Protein AF-A0A1G3AIZ9-F1 (afdb_monomer)

Nearest PDB structures (foldseek):
  8qbw-assembly1_A  TM=5.705E-01  e=1.527E+00  Nostoc punctiforme
  8qbr-assembly1_A  TM=5.050E-01  e=1.301E+00  Nostoc punctiforme
  7o3x-assembly1_E  TM=2.749E-01  e=1.891E+00  Synechocystis sp. PCC 6803 substr. Kazusa
  7o40-assembly1_F  TM=2.777E-01  e=4.445E+00  Synechocystis sp. PCC 6803 substr. Kazusa

Secondary structure (DSSP, 8-state):
--TTSS--SS-HHHHHHHHHHHHH---PPPTT-SSTTTTTEEETTT-PBPEEEEEE-SSS---EEEEEE--GGGGGGS-S-TT----EEEHHHHHHHHHHHHIIIIISHHHHHHHHHHHHHHHHHHHHHHHHHHHHHHHHHHHHHHHHHHHHH--TTTHHHHHHHHHHHHHHHHHHHHHHHHHHHTTSSHHHHHHHHHHHHTTTTS--HHHHHHHHHHHHHHEEEEEEEEEEEEETTEEEEEEEEEEEE-TTTSTTPEEEE-HHHHS---HHHHHHHHHTT-SSPBPHHHHHHHHT---HHHHHHHHHHHHHTTSEEE-TTT--EEE--

Mean predicted aligned error: 13.97 Å

Structure (mmCIF, N/CA/C/O backbone):
data_AF-A0A1G3AIZ9-F1
#
_entry.id   AF-A0A1G3AIZ9-F1
#
loop_
_atom_site.group_PDB
_atom_site.id
_atom_site.type_symbol
_atom_site.label_atom_id
_atom_site.label_alt_id
_atom_site.label_comp_id
_atom_site.label_asym_id
_atom_site.label_entity_id
_atom_site.label_seq_id
_atom_site.pdbx_PDB_ins_code
_atom_site.Cartn_x
_atom_site.Cartn_y
_atom_site.Cartn_z
_atom_site.occupancy
_atom_site.B_iso_or_equiv
_atom_site.auth_seq_id
_atom_site.auth_comp_id
_atom_site.auth_asym_id
_atom_site.auth_atom_id
_atom_site.pdbx_PDB_model_num
ATOM 1 N N . MET A 1 1 ? 2.315 -15.449 39.098 1.00 40.12 1 MET A N 1
ATOM 2 C CA . MET A 1 1 ? 2.826 -14.326 39.911 1.00 40.12 1 MET A CA 1
ATOM 3 C C . MET A 1 1 ? 1.711 -13.961 40.862 1.00 40.12 1 MET A C 1
ATOM 5 O O . MET A 1 1 ? 0.585 -13.860 40.399 1.00 40.12 1 MET A O 1
ATOM 9 N N . VAL A 1 2 ? 1.990 -13.910 42.161 1.00 41.88 2 VAL A N 1
ATOM 10 C CA . VAL A 1 2 ? 0.983 -13.568 43.174 1.00 41.88 2 VAL A CA 1
ATOM 11 C C . VAL A 1 2 ? 0.898 -12.045 43.227 1.00 41.88 2 VAL A C 1
ATOM 13 O O . VAL A 1 2 ? 1.925 -11.389 43.400 1.00 41.88 2 VAL A O 1
ATOM 16 N N . GLU A 1 3 ? -0.289 -11.489 43.002 1.00 48.75 3 GLU A N 1
ATOM 17 C CA . GLU A 1 3 ? -0.546 -10.055 43.175 1.00 48.75 3 GLU A CA 1
ATOM 18 C C . GLU A 1 3 ? -0.426 -9.684 44.666 1.00 48.75 3 GLU A C 1
ATOM 20 O O . GLU A 1 3 ? -0.770 -10.486 45.532 1.00 48.75 3 GLU A O 1
ATOM 25 N N . SER A 1 4 ? 0.097 -8.487 44.962 1.00 60.69 4 SER A N 1
ATOM 26 C CA . SER A 1 4 ? 0.304 -7.944 46.325 1.00 60.69 4 SER A CA 1
ATOM 27 C C . SER A 1 4 ? 1.493 -8.488 47.137 1.00 60.69 4 SER A C 1
ATOM 29 O O . SER A 1 4 ? 1.466 -8.478 48.364 1.00 60.69 4 SER A O 1
ATOM 31 N N . ALA A 1 5 ? 2.583 -8.905 46.484 1.00 67.12 5 ALA A N 1
ATOM 32 C CA . ALA A 1 5 ? 3.827 -9.277 47.179 1.00 67.12 5 ALA A CA 1
ATOM 33 C C . ALA A 1 5 ? 4.600 -8.081 47.787 1.00 67.12 5 ALA A C 1
ATOM 35 O O . ALA A 1 5 ? 5.544 -8.282 48.550 1.00 67.12 5 ALA A O 1
ATOM 36 N N . HIS A 1 6 ? 4.227 -6.847 47.446 1.00 69.06 6 HIS A N 1
ATOM 37 C CA . HIS A 1 6 ? 4.792 -5.620 48.000 1.00 69.06 6 HIS A CA 1
ATOM 38 C C . HIS A 1 6 ? 3.715 -4.537 48.102 1.00 69.06 6 HIS A C 1
ATOM 40 O O . HIS A 1 6 ? 2.720 -4.564 47.374 1.00 69.06 6 HIS A O 1
ATOM 46 N N . GLU A 1 7 ? 3.946 -3.561 48.977 1.00 70.38 7 GLU A N 1
ATOM 47 C CA . GLU A 1 7 ? 3.099 -2.378 49.091 1.00 70.38 7 GLU A CA 1
ATOM 48 C C . GLU A 1 7 ? 3.062 -1.615 47.757 1.00 70.38 7 GLU A C 1
ATOM 50 O O . GLU A 1 7 ? 4.065 -1.512 47.038 1.00 70.38 7 GLU A O 1
ATOM 55 N N . ALA A 1 8 ? 1.875 -1.148 47.374 1.00 72.75 8 ALA A N 1
ATOM 56 C CA . ALA A 1 8 ? 1.682 -0.440 46.121 1.00 72.75 8 ALA A CA 1
ATOM 57 C C . ALA A 1 8 ? 2.258 0.979 46.232 1.00 72.75 8 ALA A C 1
ATOM 59 O O . ALA A 1 8 ? 1.864 1.757 47.093 1.00 72.75 8 ALA A O 1
ATOM 60 N N . ILE A 1 9 ? 3.176 1.326 45.325 1.00 79.06 9 ILE A N 1
ATOM 61 C CA . ILE A 1 9 ? 3.826 2.651 45.281 1.00 79.06 9 ILE A CA 1
ATOM 62 C C . ILE A 1 9 ? 2.827 3.750 44.880 1.00 79.06 9 ILE A C 1
ATOM 64 O O . ILE A 1 9 ? 3.013 4.923 45.197 1.00 79.06 9 ILE A O 1
ATOM 68 N N . VAL A 1 10 ? 1.771 3.381 44.154 1.00 80.50 10 VAL A N 1
ATOM 69 C CA . VAL A 1 10 ? 0.757 4.302 43.640 1.00 80.50 10 VAL A CA 1
ATOM 70 C C . VAL A 1 10 ? -0.616 3.680 43.835 1.00 80.50 10 VAL A C 1
ATOM 72 O O . VAL A 1 10 ? -0.769 2.466 43.691 1.00 80.50 10 VAL A O 1
ATOM 75 N N . ALA A 1 11 ? -1.608 4.515 44.132 1.00 84.19 11 ALA A N 1
ATOM 76 C CA . ALA A 1 11 ? -2.990 4.077 44.254 1.00 84.19 11 ALA A CA 1
ATOM 77 C C . ALA A 1 11 ? -3.485 3.467 42.919 1.00 84.19 11 ALA A C 1
ATOM 79 O O . ALA A 1 11 ? -3.166 4.027 41.858 1.00 84.19 11 ALA A O 1
ATOM 80 N N . PRO A 1 12 ? -4.240 2.350 42.938 1.00 78.06 12 PRO A N 1
ATOM 81 C CA . PRO A 1 12 ? -4.745 1.692 41.728 1.00 78.06 12 PRO A CA 1
ATOM 82 C C . PRO A 1 12 ? -5.493 2.642 40.790 1.00 78.06 12 PRO A C 1
ATOM 84 O O . PRO A 1 12 ? -5.324 2.586 39.578 1.00 78.06 12 PRO A O 1
ATOM 87 N N . GLU A 1 13 ? -6.229 3.600 41.343 1.00 74.88 13 GLU A N 1
ATOM 88 C CA . GLU A 1 13 ? -7.027 4.566 40.590 1.00 74.88 13 GLU A CA 1
ATOM 89 C C . GLU A 1 13 ? -6.137 5.527 39.788 1.00 74.88 13 GLU A C 1
ATOM 91 O O . GLU A 1 13 ? -6.447 5.868 38.644 1.00 74.88 13 GLU A O 1
ATOM 96 N N . ILE A 1 14 ? -4.998 5.933 40.365 1.00 77.81 14 ILE A N 1
ATOM 97 C CA . ILE A 1 14 ? -3.984 6.755 39.688 1.00 77.81 14 ILE A CA 1
ATOM 98 C C . ILE A 1 14 ? -3.289 5.929 38.607 1.00 77.81 14 ILE A C 1
ATOM 100 O O . ILE A 1 14 ? -3.038 6.431 37.510 1.00 77.81 14 ILE A O 1
ATOM 104 N N . PHE A 1 15 ? -2.982 4.666 38.898 1.00 80.25 15 PHE A N 1
ATOM 105 C CA . PHE A 1 15 ? -2.387 3.763 37.923 1.00 80.25 15 PHE A CA 1
ATOM 106 C C . PHE A 1 15 ? -3.315 3.565 36.718 1.00 80.25 15 PHE A C 1
ATOM 108 O O . PHE A 1 15 ? -2.876 3.757 35.585 1.00 80.25 15 PHE A O 1
ATOM 115 N N . ASP A 1 16 ? -4.598 3.293 36.947 1.00 75.00 16 ASP A N 1
ATOM 116 C CA . ASP A 1 16 ? -5.608 3.105 35.905 1.00 75.00 16 ASP A CA 1
ATOM 117 C C . ASP A 1 16 ? -5.870 4.384 35.102 1.00 75.00 16 ASP A C 1
ATOM 119 O O . ASP A 1 16 ? -6.047 4.329 33.883 1.00 75.00 16 ASP A O 1
ATOM 123 N N . GLU A 1 17 ? -5.856 5.555 35.746 1.00 68.06 17 GLU A N 1
ATOM 124 C CA . GLU A 1 17 ? -5.919 6.854 35.066 1.00 68.06 17 GLU A CA 1
ATOM 125 C C . GLU A 1 17 ? -4.714 7.052 34.139 1.00 68.06 17 GLU A C 1
ATOM 127 O O . GLU A 1 17 ? -4.867 7.405 32.967 1.00 68.06 17 GLU A O 1
ATOM 132 N N . VAL A 1 18 ? -3.505 6.750 34.618 1.00 75.38 18 VAL A N 1
ATOM 133 C CA . VAL A 1 18 ? -2.287 6.818 33.804 1.00 75.38 18 VAL A CA 1
ATOM 134 C C . VAL A 1 18 ? -2.333 5.798 32.666 1.00 75.38 18 VAL A C 1
ATOM 136 O O . VAL A 1 18 ? -1.981 6.151 31.540 1.00 75.38 18 VAL A O 1
ATOM 139 N N . GLN A 1 19 ? -2.808 4.571 32.902 1.00 71.38 19 GLN A N 1
ATOM 140 C CA . GLN A 1 19 ? -2.992 3.573 31.844 1.00 71.38 19 GLN A CA 1
ATOM 141 C C . GLN A 1 19 ? -4.017 4.039 30.802 1.00 71.38 19 GLN A C 1
ATOM 143 O O . GLN A 1 19 ? -3.761 3.889 29.609 1.00 71.38 19 GLN A O 1
ATOM 148 N N . ARG A 1 20 ? -5.117 4.691 31.204 1.00 65.88 20 ARG A N 1
ATOM 149 C CA . ARG A 1 20 ? -6.090 5.307 30.281 1.00 65.88 20 ARG A CA 1
ATOM 150 C C . ARG A 1 20 ? -5.470 6.437 29.455 1.00 65.88 20 ARG A C 1
ATOM 152 O O . ARG A 1 20 ? -5.641 6.468 28.234 1.00 65.88 20 ARG A O 1
ATOM 159 N N . ILE A 1 21 ? -4.683 7.318 30.074 1.00 66.12 21 ILE A N 1
ATOM 160 C CA . ILE A 1 21 ? -3.955 8.395 29.378 1.00 66.12 21 ILE A CA 1
ATOM 161 C C . ILE A 1 21 ? -2.916 7.819 28.401 1.00 66.12 21 ILE A C 1
ATOM 163 O O . ILE A 1 21 ? -2.776 8.307 27.276 1.00 66.12 21 ILE A O 1
ATOM 167 N N . LEU A 1 22 ? -2.182 6.777 28.800 1.00 64.50 22 LEU A N 1
ATOM 168 C CA . LEU A 1 22 ? -1.184 6.110 27.962 1.00 64.50 22 LEU A CA 1
ATOM 169 C C . LEU A 1 22 ? -1.823 5.325 26.810 1.00 64.50 22 LEU A C 1
ATOM 171 O O . LEU A 1 22 ? -1.302 5.378 25.696 1.00 64.50 22 LEU A O 1
ATOM 175 N N . ALA A 1 23 ? -2.961 4.668 27.039 1.00 57.62 23 ALA A N 1
ATOM 176 C CA . ALA A 1 23 ? -3.737 3.988 26.004 1.00 57.62 23 ALA A CA 1
ATOM 177 C C . ALA A 1 23 ? -4.268 4.976 24.950 1.00 57.62 23 ALA A C 1
ATOM 179 O O . ALA A 1 23 ? -4.250 4.673 23.759 1.00 57.62 23 ALA A O 1
ATOM 180 N N . GLY A 1 24 ? -4.648 6.192 25.364 1.00 44.97 24 GLY A N 1
ATOM 181 C CA . GLY A 1 24 ? -5.012 7.288 24.457 1.00 44.97 24 GLY A CA 1
ATOM 182 C C . GLY A 1 24 ? -3.823 7.911 23.708 1.00 44.97 24 GLY A C 1
ATOM 183 O O . GLY A 1 24 ? -3.995 8.488 22.631 1.00 44.97 24 GLY A O 1
ATOM 184 N N . ARG A 1 25 ? -2.593 7.766 24.222 1.00 42.75 25 ARG A N 1
ATOM 185 C CA . ARG A 1 25 ? -1.349 8.197 23.559 1.00 42.75 25 ARG A CA 1
ATOM 186 C C . ARG A 1 25 ? -0.885 7.173 22.519 1.00 42.75 25 ARG A C 1
ATOM 188 O O . ARG A 1 25 ? 0.221 6.634 22.582 1.00 42.75 25 ARG A O 1
ATOM 195 N N . HIS A 1 26 ? -1.668 6.972 21.465 1.00 48.84 26 HIS A N 1
ATOM 196 C CA . HIS A 1 26 ? -1.075 6.507 20.212 1.00 48.84 26 HIS A CA 1
ATOM 197 C C . HIS A 1 26 ? -0.112 7.586 19.708 1.00 48.84 26 HIS A C 1
ATOM 199 O O . HIS A 1 26 ? -0.433 8.766 19.808 1.00 48.84 26 HIS A O 1
ATOM 205 N N . ARG A 1 27 ? 1.067 7.214 19.174 1.00 46.91 27 ARG A N 1
ATOM 206 C CA . ARG A 1 27 ? 2.003 8.180 18.562 1.00 46.91 27 ARG A CA 1
ATOM 207 C C . ARG A 1 27 ? 1.228 9.094 17.618 1.00 46.91 27 ARG A C 1
ATOM 209 O O . ARG A 1 27 ? 0.835 8.668 16.529 1.00 46.91 27 ARG A O 1
ATOM 216 N N . THR A 1 28 ? 1.002 10.326 18.059 1.00 47.16 28 THR A N 1
ATOM 217 C CA . THR A 1 28 ? 0.175 11.277 17.338 1.00 47.16 28 THR A CA 1
ATOM 218 C C . THR A 1 28 ? 0.865 11.582 16.023 1.00 47.16 28 THR A C 1
ATOM 220 O O . THR A 1 28 ? 2.048 11.924 15.968 1.00 47.16 28 THR A O 1
ATOM 223 N N . TYR A 1 29 ? 0.123 11.378 14.944 1.00 52.38 29 TYR A N 1
ATOM 224 C CA . TYR A 1 29 ? 0.503 11.802 13.611 1.00 52.38 29 TYR A CA 1
ATOM 225 C C . TYR A 1 29 ? 0.904 13.284 13.653 1.00 52.38 29 TYR A C 1
ATOM 227 O O . TYR A 1 29 ? 0.118 14.121 14.087 1.00 52.38 29 TYR A O 1
ATOM 235 N N . SER A 1 30 ? 2.130 13.601 13.225 1.00 54.81 30 SER A N 1
ATOM 236 C CA . SER A 1 30 ? 2.527 14.990 13.007 1.00 54.81 30 SER A CA 1
ATOM 237 C C . SER A 1 30 ? 2.019 15.423 11.627 1.00 54.81 30 SER A C 1
ATOM 239 O O . SER A 1 30 ? 2.467 14.853 10.624 1.00 54.81 30 SER A O 1
ATOM 241 N N . PRO A 1 31 ? 1.110 16.413 11.547 1.00 53.28 31 PRO A N 1
ATOM 242 C CA . PRO A 1 31 ? 0.561 16.891 10.280 1.00 53.28 31 PRO A CA 1
ATOM 243 C C . PRO A 1 31 ? 1.600 17.546 9.358 1.00 53.28 31 PRO A C 1
ATOM 245 O O . PRO A 1 31 ? 1.356 17.668 8.163 1.00 53.28 31 PRO A O 1
ATOM 248 N N . ASN A 1 32 ? 2.785 17.877 9.883 1.00 57.69 32 ASN A N 1
ATOM 249 C CA . ASN A 1 32 ? 3.913 18.445 9.138 1.00 57.69 32 ASN A CA 1
ATOM 250 C C . ASN A 1 32 ? 4.933 17.392 8.672 1.00 57.69 32 ASN A C 1
ATOM 252 O O . ASN A 1 32 ? 6.117 17.688 8.493 1.00 57.69 32 ASN A O 1
ATOM 256 N N . SER A 1 33 ? 4.512 16.139 8.471 1.00 67.94 33 SER A N 1
ATOM 257 C CA . SER A 1 33 ? 5.407 15.157 7.860 1.00 67.94 33 SER A CA 1
ATOM 258 C C . SER A 1 33 ? 5.757 15.584 6.435 1.00 67.94 33 SER A C 1
ATOM 260 O O . SER A 1 33 ? 4.882 15.858 5.620 1.00 67.94 33 SER A O 1
ATOM 262 N N . ARG A 1 34 ? 7.051 15.568 6.106 1.00 76.38 34 ARG A N 1
ATOM 263 C CA . ARG A 1 34 ? 7.587 15.892 4.771 1.00 76.38 34 ARG A CA 1
ATOM 264 C C . ARG A 1 34 ? 7.100 14.944 3.660 1.00 76.38 34 ARG A C 1
ATOM 266 O O . ARG A 1 34 ? 7.365 15.186 2.484 1.00 76.38 34 ARG A O 1
ATOM 273 N N . TYR A 1 35 ? 6.467 13.831 4.030 1.00 85.06 35 TYR A N 1
ATOM 274 C CA . TYR A 1 35 ? 6.078 12.753 3.128 1.00 85.06 35 TYR A CA 1
ATOM 275 C C . TYR A 1 35 ? 4.572 12.517 3.188 1.00 85.06 35 TYR A C 1
ATOM 277 O O . TYR A 1 35 ? 4.018 12.274 4.266 1.00 85.06 35 TYR A O 1
ATOM 285 N N . LEU A 1 36 ? 3.919 12.528 2.027 1.00 85.94 36 LEU A N 1
ATOM 286 C CA . LEU A 1 36 ? 2.463 12.502 1.917 1.00 85.94 36 LEU A CA 1
ATOM 287 C C . LEU A 1 36 ? 1.865 11.198 2.451 1.00 85.94 36 LEU A C 1
ATOM 289 O O . LEU A 1 36 ? 0.795 11.196 3.048 1.00 85.94 36 LEU A O 1
ATOM 293 N N . LEU A 1 37 ? 2.573 10.080 2.286 1.00 89.81 37 LEU A N 1
ATOM 294 C CA . LEU A 1 37 ? 2.136 8.746 2.712 1.00 89.81 37 LEU A CA 1
ATOM 295 C C . LEU A 1 37 ? 2.783 8.276 4.018 1.00 89.81 37 LEU A C 1
ATOM 297 O O . LEU A 1 37 ? 2.797 7.079 4.324 1.00 89.81 37 LEU A O 1
ATOM 301 N N . SER A 1 38 ? 3.309 9.213 4.813 1.00 86.50 38 SER A N 1
ATOM 302 C CA . SER A 1 38 ? 3.857 8.910 6.134 1.00 86.50 38 SER A CA 1
ATOM 303 C C . SER A 1 38 ? 2.852 8.126 6.982 1.00 86.50 38 SER A C 1
ATOM 305 O O . SER A 1 38 ? 1.682 8.495 7.085 1.00 86.50 38 SER A O 1
ATOM 307 N N . CYS A 1 39 ? 3.318 7.035 7.592 1.00 81.88 39 CYS A N 1
ATOM 308 C CA . CYS A 1 39 ? 2.509 6.123 8.408 1.00 81.88 39 CYS A CA 1
ATOM 309 C C . CYS A 1 39 ? 1.337 5.428 7.680 1.00 81.88 39 CYS A C 1
ATOM 311 O O . CYS A 1 39 ? 0.467 4.888 8.360 1.00 81.88 39 CYS A O 1
ATOM 313 N N . MET A 1 40 ? 1.293 5.435 6.341 1.00 89.69 40 MET A N 1
ATOM 314 C CA . MET A 1 40 ? 0.278 4.719 5.541 1.00 89.69 40 MET A CA 1
ATOM 315 C C . MET A 1 40 ? 0.863 3.563 4.719 1.00 89.69 40 MET A C 1
ATOM 317 O O . MET A 1 40 ? 0.149 2.625 4.364 1.00 89.69 40 MET A O 1
ATOM 321 N N . VAL A 1 41 ? 2.163 3.620 4.417 1.00 94.00 41 VAL A N 1
ATOM 322 C CA . VAL A 1 41 ? 2.868 2.577 3.664 1.00 94.00 41 VAL A CA 1
ATOM 323 C C . VAL A 1 41 ? 3.431 1.533 4.617 1.00 94.00 41 VAL A C 1
ATOM 325 O O . VAL A 1 41 ? 4.162 1.865 5.549 1.00 94.00 41 VAL A O 1
ATOM 328 N N . THR A 1 42 ? 3.135 0.267 4.348 1.00 93.25 42 THR A N 1
ATOM 329 C CA . THR A 1 42 ? 3.610 -0.890 5.112 1.00 93.25 42 THR A CA 1
ATOM 330 C C . THR A 1 42 ? 4.359 -1.869 4.218 1.00 93.25 42 THR A C 1
ATOM 332 O O . THR A 1 42 ? 4.081 -2.010 3.025 1.00 93.25 42 THR A O 1
ATOM 335 N N . CYS A 1 43 ? 5.335 -2.565 4.791 1.00 91.88 43 CYS A N 1
ATOM 336 C CA . CYS A 1 43 ? 6.049 -3.626 4.103 1.00 91.88 43 CYS A CA 1
ATOM 337 C C . CYS A 1 43 ? 5.152 -4.861 3.979 1.00 91.88 43 CYS A C 1
ATOM 339 O O . CYS A 1 43 ? 4.603 -5.342 4.968 1.00 91.88 43 CYS A O 1
ATOM 341 N N . TYR A 1 44 ? 5.047 -5.418 2.776 1.00 91.94 44 TYR A N 1
ATOM 342 C CA . TYR A 1 44 ? 4.275 -6.631 2.525 1.00 91.94 44 TYR A CA 1
ATOM 343 C C . TYR A 1 44 ? 4.805 -7.833 3.325 1.00 91.94 44 TYR A C 1
ATOM 345 O O . TYR A 1 44 ? 4.001 -8.637 3.784 1.00 91.94 44 TYR A O 1
ATOM 353 N N . HIS A 1 45 ? 6.128 -7.899 3.530 1.00 88.94 45 HIS A N 1
ATOM 354 C CA . HIS A 1 45 ? 6.840 -9.030 4.143 1.00 88.94 45 HIS A CA 1
ATOM 355 C C . HIS A 1 45 ? 6.816 -9.016 5.671 1.00 88.94 45 HIS A C 1
ATOM 357 O O . HIS A 1 45 ? 6.452 -10.002 6.296 1.00 88.94 45 HIS A O 1
ATOM 363 N N . CYS A 1 46 ? 7.181 -7.890 6.292 1.00 84.94 46 CYS A N 1
ATOM 364 C CA . CYS A 1 46 ? 7.222 -7.794 7.755 1.00 84.94 46 CYS A CA 1
ATOM 365 C C . CYS A 1 46 ? 5.990 -7.113 8.370 1.00 84.94 46 CYS A C 1
ATOM 367 O O . CYS A 1 46 ? 5.891 -7.055 9.589 1.00 84.94 46 CYS A O 1
ATOM 369 N N . GLY A 1 47 ? 5.077 -6.564 7.560 1.00 84.75 47 GLY A N 1
ATOM 370 C CA . GLY A 1 47 ? 3.849 -5.906 8.024 1.00 84.75 47 GLY A CA 1
ATOM 371 C C . GLY A 1 47 ? 4.043 -4.520 8.648 1.00 84.75 47 GLY A C 1
ATOM 372 O O . GLY A 1 47 ? 3.074 -3.895 9.065 1.00 84.75 47 GLY A O 1
ATOM 373 N N . ARG A 1 48 ? 5.277 -4.013 8.722 1.00 84.69 48 ARG A N 1
ATOM 374 C CA . ARG A 1 48 ? 5.594 -2.782 9.458 1.00 84.69 48 ARG A CA 1
ATOM 375 C C . ARG A 1 48 ? 5.566 -1.541 8.590 1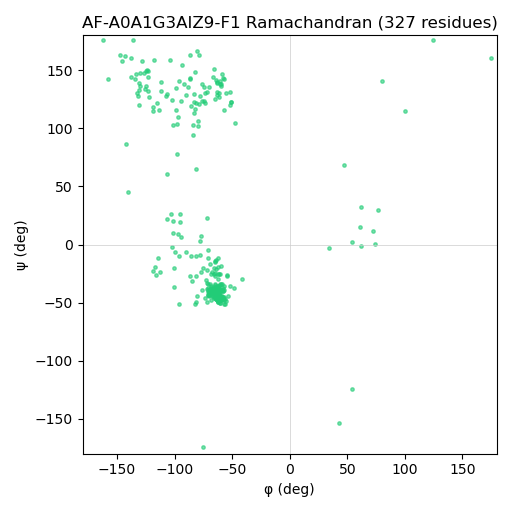.00 84.69 48 ARG A C 1
ATOM 377 O O . ARG A 1 48 ? 5.838 -1.613 7.391 1.00 84.69 48 ARG A O 1
ATOM 384 N N . ASN A 1 49 ? 5.309 -0.398 9.219 1.00 88.62 49 ASN A N 1
ATOM 385 C CA . ASN A 1 49 ? 5.330 0.899 8.552 1.00 88.62 49 ASN A CA 1
ATOM 386 C C . ASN A 1 49 ? 6.715 1.188 7.957 1.00 88.62 49 ASN A C 1
ATOM 388 O O . ASN A 1 49 ? 7.744 0.967 8.595 1.00 88.62 49 ASN A O 1
ATOM 392 N N . MET A 1 50 ? 6.724 1.696 6.728 1.00 90.56 50 MET A N 1
ATOM 393 C CA . MET A 1 50 ? 7.931 2.126 6.033 1.00 90.56 50 MET A CA 1
ATOM 394 C C . MET A 1 50 ? 8.262 3.577 6.391 1.00 90.56 50 MET A C 1
ATOM 396 O O . MET A 1 50 ? 7.373 4.419 6.524 1.00 90.56 50 MET A O 1
ATOM 400 N N . THR A 1 51 ? 9.552 3.875 6.509 1.00 88.31 51 THR A N 1
ATOM 401 C CA . THR A 1 51 ? 10.063 5.196 6.888 1.00 88.31 51 THR A CA 1
ATOM 402 C C . THR A 1 51 ? 10.493 5.968 5.648 1.00 88.31 51 THR A C 1
ATOM 404 O O . THR A 1 51 ? 11.172 5.423 4.779 1.00 88.31 51 THR A O 1
ATOM 407 N N . GLY A 1 52 ? 10.115 7.243 5.558 1.00 87.81 52 GLY A N 1
ATOM 408 C CA . GLY A 1 52 ? 10.606 8.135 4.511 1.00 87.81 52 GLY A CA 1
ATOM 409 C C . GLY A 1 52 ? 12.057 8.545 4.775 1.00 87.81 52 GLY A C 1
ATOM 410 O O . GLY A 1 52 ? 12.361 9.130 5.814 1.00 87.81 52 GLY A O 1
ATOM 411 N N . VAL A 1 53 ? 12.955 8.257 3.839 1.00 86.00 53 VAL A N 1
ATOM 412 C CA . VAL A 1 53 ? 14.388 8.561 3.929 1.00 86.00 53 VAL A CA 1
ATOM 413 C C . VAL A 1 53 ? 14.850 9.346 2.707 1.00 86.00 53 VAL A C 1
ATOM 415 O O . VAL A 1 53 ? 14.357 9.147 1.593 1.00 86.00 53 VAL A O 1
ATOM 418 N N . TYR A 1 54 ? 15.831 10.222 2.907 1.00 83.88 54 TYR A N 1
ATOM 419 C CA . TYR A 1 54 ? 16.570 10.846 1.816 1.00 83.88 54 TYR A CA 1
ATOM 420 C C . TYR A 1 54 ? 17.857 10.058 1.574 1.00 83.88 54 TYR A C 1
ATOM 422 O O . TYR A 1 54 ? 18.515 9.619 2.518 1.00 83.88 54 TYR A O 1
ATOM 430 N N . ARG A 1 55 ? 18.235 9.887 0.309 1.00 74.06 55 ARG A N 1
ATOM 431 C CA . ARG A 1 55 ? 19.556 9.389 -0.064 1.00 74.06 55 ARG A CA 1
ATOM 432 C C . ARG A 1 55 ? 20.249 10.460 -0.892 1.00 74.06 55 ARG A C 1
ATOM 434 O O . ARG A 1 55 ? 19.758 10.837 -1.955 1.00 74.06 55 ARG A O 1
ATOM 441 N N . SER A 1 56 ? 21.377 10.951 -0.384 1.00 63.41 56 SER A N 1
ATOM 442 C CA . SER A 1 56 ? 22.294 11.755 -1.187 1.00 63.41 56 SER A CA 1
ATOM 443 C C . SER A 1 56 ? 23.064 10.809 -2.102 1.00 63.41 56 SER A C 1
ATOM 445 O O . SER A 1 56 ? 23.662 9.842 -1.625 1.00 63.41 56 SER A O 1
ATOM 447 N N . LEU A 1 57 ? 23.001 11.036 -3.410 1.00 58.66 57 LEU A N 1
ATOM 448 C CA . LEU A 1 57 ? 23.894 10.382 -4.360 1.00 58.66 57 LEU A CA 1
ATOM 449 C C . LEU A 1 57 ? 25.210 11.164 -4.292 1.00 58.66 57 LEU A C 1
ATOM 451 O O . LEU A 1 57 ? 25.256 12.320 -4.694 1.00 58.66 57 LEU A O 1
ATOM 455 N N . GLY A 1 58 ? 26.245 10.591 -3.673 1.00 47.44 58 GLY A N 1
ATOM 456 C CA . GLY A 1 58 ? 27.533 11.272 -3.518 1.00 47.44 58 GLY A CA 1
ATOM 457 C C . GLY A 1 58 ? 28.137 11.709 -4.862 1.00 47.44 58 GLY A C 1
ATOM 458 O O . GLY A 1 58 ? 28.051 10.972 -5.842 1.00 47.44 58 GLY A O 1
ATOM 459 N N . GLY A 1 59 ? 28.768 12.892 -4.866 1.00 49.31 59 GLY A N 1
ATOM 460 C CA . GLY A 1 59 ? 29.482 13.502 -5.997 1.00 49.31 59 GLY A CA 1
ATOM 461 C C . GLY A 1 59 ? 28.670 14.574 -6.733 1.00 49.31 59 GLY A C 1
ATOM 462 O O . GLY A 1 59 ? 27.663 14.224 -7.326 1.00 49.31 59 GLY A O 1
ATOM 463 N N . SER A 1 60 ? 29.122 15.845 -6.683 1.00 50.94 60 SER A N 1
ATOM 464 C CA . SER A 1 60 ? 28.751 17.088 -7.427 1.00 50.94 60 SER A CA 1
ATOM 465 C C . SER A 1 60 ? 27.293 17.357 -7.864 1.00 50.94 60 SER A C 1
ATOM 467 O O . SER A 1 60 ? 27.013 18.414 -8.426 1.00 50.94 60 SER A O 1
ATOM 469 N N . CYS A 1 61 ? 26.348 16.453 -7.642 1.00 51.03 61 CYS A N 1
ATOM 470 C CA . CYS A 1 61 ? 24.971 16.552 -8.074 1.00 51.03 61 CYS A CA 1
ATOM 471 C C . CYS A 1 61 ? 24.083 16.684 -6.838 1.00 51.03 61 CYS A C 1
ATOM 473 O O . CYS A 1 61 ? 23.957 15.773 -6.029 1.00 51.03 61 CYS A O 1
ATOM 475 N N . ASP A 1 62 ? 23.416 17.828 -6.707 1.00 54.88 62 ASP A N 1
ATOM 476 C CA . ASP A 1 62 ? 22.467 18.121 -5.623 1.00 54.88 62 ASP A CA 1
ATOM 477 C C . ASP A 1 62 ? 21.139 17.332 -5.766 1.00 54.88 62 ASP A C 1
ATOM 479 O O . ASP A 1 62 ? 20.076 17.712 -5.273 1.00 54.88 62 ASP A O 1
ATOM 483 N N . ARG A 1 63 ? 21.158 16.199 -6.485 1.00 55.91 63 ARG A N 1
ATOM 484 C CA . ARG A 1 63 ? 19.971 15.376 -6.730 1.00 55.91 63 ARG A CA 1
ATOM 485 C C . ARG A 1 63 ? 19.737 14.434 -5.555 1.00 55.91 63 ARG A C 1
ATOM 487 O O . ARG A 1 63 ? 20.266 13.328 -5.488 1.00 55.91 63 ARG A O 1
ATOM 494 N N . LYS A 1 64 ? 18.891 14.889 -4.633 1.00 67.00 64 LYS A N 1
ATOM 495 C CA . LYS A 1 64 ? 18.408 14.115 -3.483 1.00 67.00 64 LYS A CA 1
ATOM 496 C C . LYS A 1 64 ? 17.236 13.238 -3.916 1.00 67.00 64 LYS A C 1
ATOM 498 O O . LYS A 1 64 ? 16.165 13.744 -4.241 1.00 67.00 64 LYS A O 1
ATOM 503 N N . GLU A 1 65 ? 17.424 11.921 -3.901 1.00 79.12 65 GLU A N 1
ATOM 504 C CA . GLU A 1 65 ? 16.337 10.972 -4.152 1.00 79.12 65 GLU A CA 1
ATOM 505 C C . GLU A 1 65 ? 15.673 10.565 -2.831 1.00 79.12 65 GLU A C 1
ATOM 507 O O . GLU A 1 65 ? 16.349 10.318 -1.826 1.00 79.12 65 GLU A O 1
ATOM 512 N N . ARG A 1 66 ? 14.339 10.491 -2.822 1.00 88.44 66 ARG A N 1
ATOM 513 C CA . ARG A 1 66 ? 13.558 10.171 -1.623 1.00 88.44 66 ARG A CA 1
ATOM 514 C C . ARG A 1 66 ? 12.899 8.807 -1.754 1.00 88.44 66 ARG A C 1
ATOM 516 O O . ARG A 1 66 ? 12.370 8.451 -2.808 1.00 88.44 66 ARG A O 1
ATOM 523 N N . TYR A 1 67 ? 12.902 8.055 -0.659 1.00 90.69 67 TYR A N 1
ATOM 524 C CA . TYR A 1 67 ? 12.405 6.684 -0.628 1.00 90.69 67 TYR A CA 1
ATOM 525 C C . TYR A 1 67 ? 11.512 6.428 0.585 1.00 90.69 67 TYR A C 1
ATOM 527 O O . TYR A 1 67 ? 11.833 6.867 1.682 1.00 90.69 67 TYR A O 1
ATOM 535 N N . TYR A 1 68 ? 10.450 5.642 0.413 1.00 92.94 68 TYR A N 1
ATOM 536 C CA . TYR A 1 68 ? 9.875 4.865 1.510 1.00 92.94 68 TYR A CA 1
ATOM 537 C C . TYR A 1 68 ? 10.709 3.593 1.663 1.00 92.94 68 TYR A C 1
ATOM 539 O O . TYR A 1 68 ? 10.840 2.821 0.711 1.00 92.94 68 TYR A O 1
ATOM 547 N N . PHE A 1 69 ? 11.288 3.374 2.841 1.00 90.69 69 PHE A N 1
ATOM 548 C CA . PHE A 1 69 ? 12.213 2.279 3.127 1.00 90.69 69 PHE A CA 1
ATOM 549 C C . PHE A 1 69 ? 11.749 1.445 4.324 1.00 90.69 69 PHE A C 1
ATOM 551 O O . PHE A 1 69 ? 11.339 1.977 5.355 1.00 90.69 69 PHE A O 1
ATOM 558 N N . CYS A 1 70 ? 11.829 0.122 4.196 1.00 90.06 70 CYS A N 1
ATOM 559 C CA . CYS A 1 70 ? 11.596 -0.796 5.304 1.00 90.06 70 CYS A CA 1
ATOM 560 C C . CYS A 1 70 ? 12.882 -0.969 6.127 1.00 90.06 70 CYS A C 1
ATOM 562 O O . CYS A 1 70 ? 13.766 -1.726 5.730 1.00 90.06 70 CYS A O 1
ATOM 564 N N . ASP A 1 71 ? 12.968 -0.321 7.290 1.00 78.56 71 ASP A N 1
ATOM 565 C CA . ASP A 1 71 ? 14.159 -0.374 8.149 1.00 78.56 71 ASP A CA 1
ATOM 566 C C . ASP A 1 71 ? 14.446 -1.788 8.698 1.00 78.56 71 ASP A C 1
ATOM 568 O O . ASP A 1 71 ? 13.538 -2.536 9.072 1.00 78.56 71 ASP A O 1
ATOM 572 N N . ARG A 1 72 ? 15.735 -2.142 8.756 1.00 66.81 72 ARG A N 1
ATOM 573 C CA . ARG A 1 72 ? 16.272 -3.384 9.327 1.00 66.81 72 ARG A CA 1
ATOM 574 C C . ARG A 1 72 ? 16.182 -3.416 10.843 1.00 66.81 72 ARG A C 1
ATOM 576 O O . ARG A 1 72 ? 15.892 -4.472 11.398 1.00 66.81 72 ARG A O 1
ATOM 583 N N . LYS A 1 73 ? 16.312 -2.255 11.497 1.00 60.62 73 LYS A N 1
ATOM 584 C CA . LYS A 1 73 ? 16.160 -2.114 12.958 1.00 60.62 73 LYS A CA 1
ATOM 585 C C . LYS A 1 73 ? 14.782 -2.538 13.456 1.00 60.62 73 LYS A C 1
ATOM 587 O O . LYS A 1 73 ? 14.611 -2.840 14.626 1.00 60.62 73 LYS A O 1
ATOM 592 N N . SER A 1 74 ? 13.800 -2.603 12.561 1.00 52.88 74 SER A N 1
ATOM 593 C CA . SER A 1 74 ? 12.487 -3.124 12.896 1.00 52.88 74 SER A CA 1
ATOM 594 C C . SER A 1 74 ? 12.538 -4.600 13.333 1.00 52.88 74 SER A C 1
ATOM 596 O O . SER A 1 74 ? 11.838 -4.982 14.256 1.00 52.88 74 SER A O 1
ATOM 598 N N . LEU A 1 75 ? 13.389 -5.464 12.787 1.00 55.34 75 LEU A N 1
ATOM 599 C CA . LEU A 1 75 ? 13.274 -6.917 13.018 1.00 55.34 75 LEU A CA 1
ATOM 600 C C . LEU A 1 75 ? 13.476 -7.391 14.478 1.00 55.34 75 LEU A C 1
ATOM 602 O O . LEU A 1 75 ? 13.055 -8.497 14.799 1.00 55.34 75 LEU A O 1
ATOM 606 N N . SER A 1 76 ? 14.001 -6.555 15.384 1.00 54.00 76 SER A N 1
ATOM 607 C CA . SER A 1 76 ? 14.308 -6.912 16.784 1.00 54.00 76 SER A CA 1
ATOM 608 C C . SER A 1 76 ? 13.105 -7.270 17.670 1.00 54.00 76 SER A C 1
ATOM 610 O O . SER A 1 76 ? 13.293 -7.840 18.734 1.00 54.00 76 SER A O 1
ATOM 612 N N . ASN A 1 77 ? 11.870 -6.955 17.261 1.00 53.34 77 ASN A N 1
ATOM 613 C CA . ASN A 1 77 ? 10.677 -7.118 18.115 1.00 53.34 77 ASN A CA 1
ATOM 614 C C . ASN A 1 77 ? 9.810 -8.356 17.779 1.00 53.34 77 ASN A C 1
ATOM 616 O O . ASN A 1 77 ? 8.599 -8.306 17.981 1.00 53.34 77 ASN A O 1
ATOM 620 N N . HIS A 1 78 ? 10.380 -9.422 17.198 1.00 53.00 78 HIS A N 1
ATOM 621 C CA . HIS A 1 78 ? 9.754 -10.744 16.938 1.00 53.00 78 HIS A CA 1
ATOM 622 C C . HIS A 1 78 ? 8.416 -10.795 16.151 1.00 53.00 78 HIS A C 1
ATOM 624 O O . HIS A 1 78 ? 7.884 -11.872 15.911 1.00 53.00 78 HIS A O 1
ATOM 630 N N . ARG A 1 79 ? 7.870 -9.661 15.688 1.00 53.78 79 ARG A N 1
ATOM 631 C CA . ARG A 1 79 ? 6.613 -9.566 14.914 1.00 53.78 79 ARG A CA 1
ATOM 632 C C . ARG A 1 79 ? 6.849 -9.253 13.430 1.00 53.78 79 ARG A C 1
ATOM 634 O O . ARG A 1 79 ? 6.471 -8.181 12.960 1.00 53.78 79 ARG A O 1
ATOM 641 N N . GLY A 1 80 ? 7.563 -10.111 12.703 1.00 57.66 80 GLY A N 1
ATOM 642 C CA . GLY A 1 80 ? 7.761 -9.970 11.252 1.00 57.66 80 GLY A CA 1
ATOM 643 C C . GLY A 1 80 ? 8.712 -11.013 10.664 1.00 57.66 80 GLY A C 1
ATOM 644 O O . GLY A 1 80 ? 9.496 -11.597 11.405 1.00 57.66 80 GLY A O 1
ATOM 645 N N . ASP A 1 81 ? 8.647 -11.226 9.344 1.00 63.41 81 ASP A N 1
ATOM 646 C CA . ASP A 1 81 ? 9.521 -12.166 8.626 1.00 63.41 81 ASP A CA 1
ATOM 647 C C . ASP A 1 81 ? 11.014 -11.819 8.845 1.00 63.41 81 ASP A C 1
ATOM 649 O O . ASP A 1 81 ? 11.448 -10.740 8.413 1.00 63.41 81 ASP A O 1
ATOM 653 N N . PRO A 1 82 ? 11.812 -12.698 9.491 1.00 67.56 82 PRO A N 1
ATOM 654 C CA . PRO A 1 82 ? 13.244 -12.478 9.707 1.00 67.56 82 PRO A CA 1
ATOM 655 C C . PRO A 1 82 ? 14.036 -12.375 8.395 1.00 67.56 82 PRO A C 1
ATOM 657 O O . PRO A 1 82 ? 15.111 -11.776 8.378 1.00 67.56 82 PRO A O 1
ATOM 660 N N . ASN A 1 83 ? 13.484 -12.873 7.285 1.00 76.94 83 ASN A N 1
ATOM 661 C CA . ASN A 1 83 ? 14.072 -12.808 5.949 1.00 76.94 83 ASN A CA 1
ATOM 662 C C . ASN A 1 83 ? 13.558 -11.623 5.116 1.00 76.94 83 ASN A C 1
ATOM 664 O O . ASN A 1 83 ? 13.699 -11.618 3.888 1.00 76.94 83 ASN A O 1
ATOM 668 N N . CYS A 1 84 ? 12.983 -10.598 5.760 1.00 84.50 84 CYS A N 1
ATOM 669 C CA . CYS A 1 84 ? 12.476 -9.419 5.068 1.00 84.50 84 CYS A CA 1
ATOM 670 C C . CYS A 1 84 ? 13.545 -8.832 4.118 1.00 84.50 84 CYS A C 1
ATOM 672 O O . CYS A 1 84 ? 14.620 -8.422 4.554 1.00 84.50 84 CYS A O 1
ATOM 674 N N . PRO A 1 85 ? 13.260 -8.696 2.812 1.00 87.06 85 PRO A N 1
ATOM 675 C CA . PRO A 1 85 ? 14.224 -8.188 1.836 1.00 87.06 85 PRO A CA 1
ATOM 676 C C . PRO A 1 85 ? 14.407 -6.661 1.893 1.00 87.06 85 PRO A C 1
ATOM 678 O O . PRO A 1 85 ? 15.047 -6.093 1.002 1.00 87.06 85 PRO A O 1
ATOM 681 N N . HIS A 1 86 ? 13.809 -5.994 2.888 1.00 88.00 86 HIS A N 1
ATOM 682 C CA . HIS A 1 86 ? 13.858 -4.549 3.122 1.00 88.00 86 HIS A CA 1
ATOM 683 C C . HIS A 1 86 ? 13.585 -3.730 1.848 1.00 88.00 86 HIS A C 1
ATOM 685 O O . HIS A 1 86 ? 14.500 -3.120 1.286 1.00 88.00 86 HIS A O 1
ATOM 691 N N . PRO A 1 87 ? 12.343 -3.757 1.318 1.00 90.94 87 PRO A N 1
ATOM 692 C CA . PRO A 1 87 ? 12.001 -3.004 0.117 1.00 90.94 87 PRO A CA 1
ATOM 693 C C . PRO A 1 87 ? 12.235 -1.499 0.304 1.00 90.94 87 PRO A C 1
ATOM 695 O O . PRO A 1 87 ? 12.040 -0.946 1.389 1.00 90.94 87 PRO A O 1
ATOM 698 N N . ALA A 1 88 ? 12.625 -0.845 -0.789 1.00 91.56 88 ALA A N 1
ATOM 699 C CA . ALA A 1 88 ? 12.767 0.599 -0.891 1.00 91.56 88 ALA A CA 1
ATOM 700 C C . ALA A 1 88 ? 12.055 1.061 -2.162 1.00 91.56 88 ALA A C 1
ATOM 702 O O . ALA A 1 88 ? 12.322 0.525 -3.236 1.00 91.56 88 ALA A O 1
ATOM 703 N N . VAL A 1 89 ? 11.169 2.047 -2.058 1.00 92.69 89 VAL A N 1
ATOM 704 C CA . VAL A 1 89 ? 10.392 2.551 -3.197 1.00 92.69 89 VAL A CA 1
ATOM 705 C C . VAL A 1 89 ? 10.487 4.060 -3.280 1.00 92.69 89 VAL A C 1
ATOM 707 O O . VAL A 1 89 ? 10.400 4.743 -2.263 1.00 92.69 89 VAL A O 1
ATOM 710 N N . ARG A 1 90 ? 10.671 4.580 -4.498 1.00 91.00 90 ARG A N 1
ATOM 711 C CA . ARG A 1 90 ? 10.761 6.022 -4.747 1.00 91.00 90 ARG A CA 1
ATOM 712 C C . ARG A 1 90 ? 9.453 6.705 -4.380 1.00 91.00 90 ARG A C 1
ATOM 714 O O . ARG A 1 90 ? 8.390 6.293 -4.850 1.00 91.00 90 ARG A O 1
ATOM 721 N N . ILE A 1 91 ? 9.552 7.758 -3.578 1.00 90.44 91 ILE A N 1
ATOM 722 C CA . ILE A 1 91 ? 8.388 8.484 -3.064 1.00 90.44 91 ILE A CA 1
ATOM 723 C C . ILE A 1 91 ? 7.572 9.059 -4.212 1.00 90.44 91 ILE A C 1
ATOM 725 O O . ILE A 1 91 ? 6.371 8.825 -4.285 1.00 90.44 91 ILE A O 1
ATOM 729 N N . GLU A 1 92 ? 8.238 9.707 -5.165 1.00 88.38 92 GLU A N 1
ATOM 730 C CA . GLU A 1 92 ? 7.589 10.360 -6.300 1.00 88.38 92 GLU A CA 1
ATOM 731 C C . GLU A 1 92 ? 6.756 9.365 -7.117 1.00 88.38 92 GLU A C 1
ATOM 733 O O . GLU A 1 92 ? 5.663 9.693 -7.577 1.00 88.38 92 GLU A O 1
ATOM 738 N N . ARG A 1 93 ? 7.245 8.128 -7.265 1.00 91.25 93 ARG A N 1
ATOM 739 C CA . ARG A 1 93 ? 6.563 7.065 -8.011 1.00 91.25 93 ARG A CA 1
ATOM 740 C C . ARG A 1 93 ? 5.337 6.541 -7.271 1.00 91.25 93 ARG A C 1
ATOM 742 O O . ARG A 1 93 ? 4.261 6.457 -7.862 1.00 91.25 93 ARG A O 1
ATOM 749 N N . LEU A 1 94 ? 5.494 6.206 -5.989 1.00 93.56 94 LEU A N 1
ATOM 750 C CA . LEU A 1 94 ? 4.399 5.664 -5.185 1.00 93.56 94 LEU A CA 1
ATOM 751 C C . LEU A 1 94 ? 3.293 6.701 -4.975 1.00 93.56 94 LEU A C 1
ATOM 753 O O . LEU A 1 94 ? 2.125 6.393 -5.189 1.00 93.56 94 LEU A O 1
ATOM 757 N N . GLU A 1 95 ? 3.649 7.935 -4.621 1.00 91.31 95 GLU A N 1
ATOM 758 C CA . GLU A 1 95 ? 2.679 9.013 -4.403 1.00 91.31 95 GLU A CA 1
ATOM 759 C C . GLU A 1 95 ? 1.926 9.366 -5.684 1.00 91.31 95 GLU A C 1
ATOM 761 O O . GLU A 1 95 ? 0.702 9.502 -5.659 1.00 91.31 95 GLU A O 1
ATOM 766 N N . SER A 1 96 ? 2.624 9.431 -6.823 1.00 89.56 96 SER A N 1
ATOM 767 C CA . SER A 1 96 ? 1.975 9.666 -8.118 1.00 89.56 96 SER A CA 1
ATOM 768 C C . SER A 1 96 ? 0.991 8.555 -8.473 1.00 89.56 96 SER A C 1
ATOM 770 O O . SER A 1 96 ? -0.113 8.847 -8.934 1.00 89.56 96 SER A O 1
ATOM 772 N N . PHE A 1 97 ? 1.359 7.290 -8.239 1.00 92.69 97 PHE A N 1
ATOM 773 C CA . PHE A 1 97 ? 0.460 6.161 -8.467 1.00 92.69 97 PHE A CA 1
ATOM 774 C C . PHE A 1 97 ? -0.779 6.240 -7.570 1.00 92.69 97 PHE A C 1
ATOM 776 O O . PHE A 1 97 ? -1.897 6.141 -8.067 1.00 92.69 97 PHE A O 1
ATOM 783 N N . VAL A 1 98 ? -0.590 6.461 -6.266 1.00 92.12 98 VAL A N 1
ATOM 784 C CA . VAL A 1 98 ? -1.685 6.530 -5.289 1.00 92.12 98 VAL A CA 1
ATOM 785 C C . VAL A 1 98 ? -2.646 7.666 -5.627 1.00 92.12 98 VAL A C 1
ATOM 787 O O . VAL A 1 98 ? -3.850 7.443 -5.698 1.00 92.12 98 VAL A O 1
ATOM 790 N N . LEU A 1 99 ? -2.132 8.863 -5.918 1.00 88.62 99 LEU A N 1
ATOM 791 C CA . LEU A 1 99 ? -2.964 10.007 -6.296 1.00 88.62 99 LEU A CA 1
ATOM 792 C C . LEU A 1 99 ? -3.714 9.762 -7.611 1.00 88.62 99 LEU A C 1
ATOM 794 O O . LEU A 1 99 ? -4.879 10.139 -7.731 1.00 88.62 99 LEU A O 1
ATOM 798 N N . LYS A 1 100 ? -3.089 9.091 -8.587 1.00 87.44 100 LYS A N 1
ATOM 799 C CA . LYS A 1 100 ? -3.765 8.694 -9.829 1.00 87.44 100 LYS A CA 1
ATOM 800 C C . LYS A 1 100 ? -4.882 7.683 -9.563 1.00 87.44 100 LYS A C 1
ATOM 802 O O . LYS A 1 100 ? -5.981 7.867 -10.076 1.00 87.44 100 LYS A O 1
ATOM 807 N N . ALA A 1 101 ? -4.624 6.663 -8.747 1.00 89.62 101 ALA A N 1
ATOM 808 C CA . ALA A 1 101 ? -5.608 5.647 -8.387 1.00 89.62 101 ALA A CA 1
ATOM 809 C C . ALA A 1 101 ? -6.800 6.253 -7.632 1.00 89.62 101 ALA A C 1
ATOM 811 O O . ALA A 1 101 ? -7.946 5.928 -7.928 1.00 89.62 101 ALA A O 1
ATOM 812 N N . VAL A 1 102 ? -6.538 7.178 -6.705 1.00 84.75 102 VAL A N 1
ATOM 8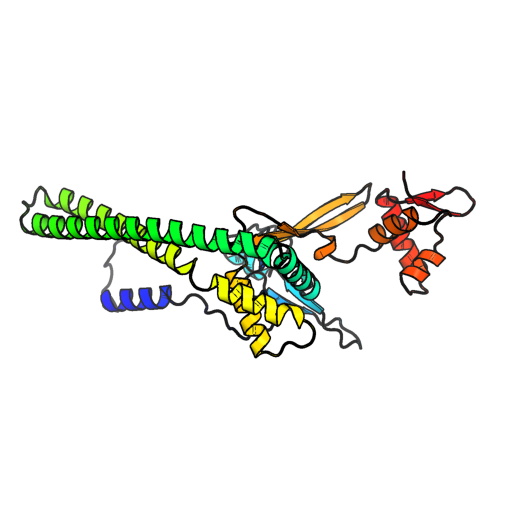13 C CA . VAL A 1 102 ? -7.563 7.960 -6.003 1.00 84.75 102 VAL A CA 1
ATOM 814 C C . VAL A 1 102 ? -8.434 8.725 -7.000 1.00 84.75 102 VAL A C 1
ATOM 816 O O . VAL A 1 102 ? -9.651 8.590 -6.963 1.00 84.75 102 VAL A O 1
ATOM 81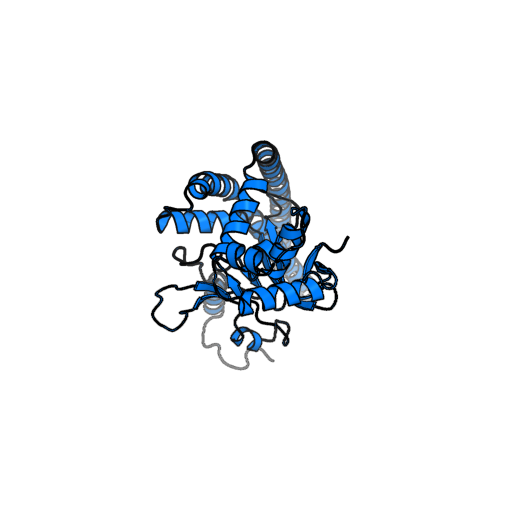9 N N . ARG A 1 103 ? -7.841 9.478 -7.936 1.00 81.50 103 ARG A N 1
ATOM 820 C CA . ARG A 1 103 ? -8.616 10.221 -8.945 1.00 81.50 103 ARG A CA 1
ATOM 821 C C . ARG A 1 103 ? -9.469 9.290 -9.811 1.00 81.50 103 ARG A C 1
ATOM 823 O O . ARG A 1 103 ? -10.672 9.495 -9.910 1.00 81.50 103 ARG A O 1
ATOM 830 N N . GLN A 1 104 ? -8.857 8.245 -10.363 1.00 83.50 104 GLN A N 1
ATOM 831 C CA . GLN A 1 104 ? -9.514 7.313 -11.281 1.00 83.50 104 GLN A CA 1
ATOM 832 C C . GLN A 1 104 ? -10.659 6.534 -10.620 1.00 83.50 104 GLN A C 1
ATOM 834 O O . GLN A 1 104 ? -11.664 6.230 -11.254 1.00 83.50 104 GLN A O 1
ATOM 839 N N . HIS A 1 105 ? -10.508 6.161 -9.349 1.00 81.44 105 HIS A N 1
ATOM 840 C CA . HIS A 1 105 ? -11.485 5.301 -8.687 1.00 81.44 105 HIS A CA 1
ATOM 841 C C . HIS A 1 105 ? -12.470 6.039 -7.790 1.00 81.44 105 HIS A C 1
ATOM 843 O O . HIS A 1 105 ? -13.517 5.466 -7.515 1.00 81.44 105 HIS A O 1
ATOM 849 N N . LEU A 1 106 ? -12.165 7.260 -7.343 1.00 74.62 106 LEU A N 1
ATOM 850 C CA . LEU A 1 106 ? -13.023 8.017 -6.426 1.00 74.62 106 LEU A CA 1
ATOM 851 C C . LEU A 1 106 ? -13.586 9.311 -7.028 1.00 74.62 106 LEU A C 1
ATOM 853 O O . LEU A 1 106 ? -14.639 9.751 -6.583 1.00 74.62 106 LEU A O 1
ATOM 857 N N . LEU A 1 107 ? -12.917 9.924 -8.013 1.00 72.25 107 LEU A N 1
ATOM 858 C CA . LEU A 1 107 ? -13.268 11.264 -8.514 1.00 72.25 107 LEU A CA 1
ATOM 859 C C . LEU A 1 107 ? -13.760 11.299 -9.968 1.00 72.25 107 LEU A C 1
ATOM 861 O O . LEU A 1 107 ? -14.289 12.325 -10.397 1.00 72.25 107 LEU A O 1
ATOM 865 N N . ASP A 1 108 ? -13.614 10.217 -10.738 1.00 73.38 108 ASP A N 1
ATOM 866 C CA . ASP A 1 108 ? -14.167 10.157 -12.094 1.00 73.38 108 ASP A CA 1
ATOM 867 C C . ASP A 1 108 ? -15.705 10.258 -12.065 1.00 73.38 108 ASP A C 1
ATOM 869 O O . ASP A 1 108 ? -16.375 9.665 -11.218 1.00 73.38 108 ASP A O 1
ATOM 873 N N . LYS A 1 109 ? -16.279 11.022 -13.010 1.00 56.81 109 LYS A N 1
ATOM 874 C CA . LYS A 1 109 ? -17.670 11.533 -12.972 1.00 56.81 109 LYS A CA 1
ATOM 875 C C . LYS A 1 109 ? -18.763 10.466 -12.774 1.00 56.81 109 LYS A C 1
ATOM 877 O O . LYS A 1 109 ? -19.828 10.786 -12.250 1.00 56.81 109 LYS A O 1
ATOM 882 N N . GLY A 1 110 ? -18.524 9.221 -13.194 1.00 55.66 110 GLY A N 1
ATOM 883 C CA . GLY A 1 110 ? -19.441 8.094 -12.972 1.00 55.66 110 GLY A CA 1
ATOM 884 C C . GLY A 1 110 ? -19.273 7.413 -11.608 1.00 55.66 110 GLY A C 1
ATOM 885 O O . GLY A 1 110 ? -20.248 6.940 -11.030 1.00 55.66 110 GLY A O 1
ATOM 886 N N . ALA A 1 111 ? -18.053 7.409 -11.068 1.00 57.69 111 ALA A N 1
ATOM 887 C CA . ALA A 1 111 ? -17.730 6.833 -9.768 1.00 57.69 111 ALA A CA 1
ATOM 888 C C . ALA A 1 111 ? -18.202 7.738 -8.618 1.00 57.69 111 ALA A C 1
ATOM 890 O O . ALA A 1 111 ? -18.766 7.234 -7.654 1.00 57.69 111 ALA A O 1
ATOM 891 N N . ASP A 1 112 ? -18.074 9.064 -8.747 1.00 61.66 112 ASP A N 1
ATOM 892 C CA . ASP A 1 112 ? -18.412 10.031 -7.685 1.00 61.66 112 ASP A CA 1
ATOM 893 C C . ASP A 1 112 ? -19.883 9.927 -7.223 1.00 61.66 112 ASP A C 1
ATOM 895 O O . ASP A 1 112 ? -20.161 9.831 -6.028 1.00 61.66 112 ASP A O 1
ATOM 899 N N . LYS A 1 113 ? -20.853 9.840 -8.148 1.00 62.25 113 LYS A N 1
ATOM 900 C CA . LYS A 1 113 ? -22.278 9.695 -7.775 1.00 62.25 113 LYS A CA 1
ATOM 901 C C . LYS A 1 113 ? -22.576 8.355 -7.095 1.00 62.25 113 LYS A C 1
ATOM 903 O O . LYS A 1 113 ? -23.271 8.329 -6.079 1.00 62.25 113 LYS A O 1
ATOM 908 N N . GLY A 1 114 ? -22.047 7.256 -7.637 1.00 62.84 114 GLY A N 1
ATOM 909 C CA . GLY A 1 114 ? -22.243 5.915 -7.080 1.00 62.84 114 GLY A CA 1
ATOM 910 C C . GLY A 1 114 ? -21.580 5.750 -5.713 1.00 62.84 114 GLY A C 1
ATOM 911 O O . GLY A 1 114 ? -22.177 5.181 -4.803 1.00 62.84 114 GLY A O 1
ATOM 912 N N . ILE A 1 115 ? -20.388 6.321 -5.535 1.00 65.19 115 ILE A N 1
ATOM 913 C CA . ILE A 1 115 ? -19.643 6.295 -4.275 1.00 65.19 115 ILE A CA 1
ATOM 914 C C . ILE A 1 115 ? -20.322 7.175 -3.236 1.00 65.19 115 ILE A C 1
ATOM 916 O O . ILE A 1 115 ? -20.516 6.716 -2.120 1.00 65.19 115 ILE A O 1
ATOM 920 N N . ARG A 1 116 ? -20.783 8.387 -3.574 1.00 64.62 116 ARG A N 1
ATOM 921 C CA . ARG A 1 116 ? -21.572 9.208 -2.637 1.00 64.62 116 ARG A CA 1
ATOM 922 C C . ARG A 1 116 ? -22.818 8.473 -2.152 1.00 64.62 116 ARG A C 1
ATOM 924 O O . ARG A 1 116 ? -23.083 8.454 -0.954 1.00 64.62 116 ARG A O 1
ATOM 931 N N . GLN A 1 117 ? -23.554 7.819 -3.051 1.00 66.25 117 GLN A N 1
ATOM 932 C CA . GLN A 1 117 ? -24.708 7.003 -2.666 1.00 66.25 117 GLN A CA 1
ATOM 933 C C . GLN A 1 117 ? -24.304 5.787 -1.821 1.00 66.25 117 GLN A C 1
ATOM 935 O O . GLN A 1 117 ? -24.987 5.474 -0.847 1.00 66.25 117 GLN A O 1
ATOM 940 N N . ALA A 1 118 ? -23.193 5.122 -2.145 1.00 66.25 118 ALA A N 1
ATOM 941 C CA . ALA A 1 118 ? -22.659 4.017 -1.354 1.00 66.25 118 ALA A CA 1
ATOM 942 C C . ALA A 1 118 ? -22.223 4.470 0.048 1.00 66.25 118 ALA A C 1
ATOM 944 O O . ALA A 1 118 ? -22.547 3.793 1.016 1.00 66.25 118 ALA A O 1
ATOM 945 N N . ILE A 1 119 ? -21.589 5.640 0.176 1.00 66.31 119 ILE A N 1
ATOM 946 C CA . ILE A 1 119 ? -21.228 6.263 1.455 1.00 66.31 119 ILE A CA 1
ATOM 947 C C . ILE A 1 119 ? -22.490 6.568 2.262 1.00 66.31 119 ILE A C 1
ATOM 949 O O . ILE A 1 119 ? -22.542 6.240 3.443 1.00 66.31 119 ILE A O 1
ATOM 953 N N . VAL A 1 120 ? -23.523 7.155 1.647 1.00 67.94 120 VAL A N 1
ATOM 954 C CA . VAL A 1 120 ? -24.800 7.445 2.323 1.00 67.94 120 VAL A CA 1
ATOM 955 C C . VAL A 1 120 ? -25.473 6.156 2.804 1.00 67.94 120 VAL A C 1
ATOM 957 O O . VAL A 1 120 ? -25.905 6.089 3.952 1.00 67.94 120 VAL A O 1
ATOM 960 N N . ARG A 1 121 ? -25.503 5.103 1.977 1.00 69.81 121 ARG A N 1
ATOM 961 C CA . ARG A 1 121 ? -26.050 3.786 2.353 1.00 69.81 121 ARG A CA 1
ATOM 962 C C . ARG A 1 121 ? -25.220 3.089 3.433 1.00 69.81 121 ARG A C 1
ATOM 964 O O . ARG A 1 121 ? -25.773 2.464 4.331 1.00 69.81 121 ARG A O 1
ATOM 971 N N . ALA A 1 122 ? -23.895 3.184 3.363 1.00 67.94 122 ALA A N 1
ATOM 972 C CA . ALA A 1 122 ? -23.002 2.645 4.383 1.00 67.94 122 ALA A CA 1
ATOM 973 C C . ALA A 1 122 ? -23.170 3.399 5.709 1.00 67.94 122 ALA A C 1
ATOM 975 O O . ALA A 1 122 ? -23.208 2.765 6.760 1.00 67.94 122 ALA A O 1
ATOM 976 N N . ARG A 1 123 ? -23.350 4.727 5.663 1.00 68.19 123 ARG A N 1
ATOM 977 C CA . ARG A 1 123 ? -23.684 5.562 6.825 1.00 68.19 123 ARG A CA 1
ATOM 978 C C . ARG A 1 123 ? -25.021 5.170 7.430 1.00 68.19 123 ARG A C 1
ATOM 980 O O . ARG A 1 123 ? -25.065 4.956 8.632 1.00 68.19 123 ARG A O 1
ATOM 987 N N . SER A 1 124 ? -26.081 5.025 6.634 1.00 71.25 124 SER A N 1
ATOM 988 C CA . SER A 1 124 ? -27.396 4.646 7.164 1.00 71.25 124 SER A CA 1
ATOM 989 C C . SER A 1 124 ? -27.383 3.243 7.774 1.00 71.25 124 SER A C 1
ATOM 991 O O . SER A 1 124 ? -27.905 3.045 8.868 1.00 71.25 124 SER A O 1
ATOM 993 N N . LYS A 1 125 ? -26.720 2.279 7.120 1.00 74.81 125 LYS A N 1
ATOM 994 C CA . LYS A 1 125 ? -26.557 0.918 7.645 1.00 74.81 125 LYS A CA 1
ATOM 995 C C . LYS A 1 125 ? -25.739 0.901 8.935 1.00 74.81 125 LYS A C 1
ATOM 997 O O . LYS A 1 125 ? -26.153 0.260 9.895 1.00 74.81 125 LYS A O 1
ATOM 1002 N N . ASN A 1 126 ? -24.604 1.598 8.975 1.00 73.56 126 ASN A N 1
ATOM 1003 C CA . ASN A 1 126 ? -23.793 1.674 10.186 1.00 73.56 126 ASN A CA 1
ATOM 1004 C C . ASN A 1 126 ? -24.519 2.419 11.305 1.00 73.56 126 ASN A C 1
ATOM 1006 O O . ASN A 1 126 ? -24.467 1.950 12.428 1.00 73.56 126 ASN A O 1
ATOM 1010 N N . ALA A 1 127 ? -25.228 3.514 11.018 1.00 74.19 127 ALA A N 1
ATOM 1011 C CA . ALA A 1 127 ? -26.031 4.225 12.009 1.00 74.19 127 ALA A CA 1
ATOM 1012 C C . ALA A 1 127 ? -27.083 3.295 12.625 1.00 74.19 127 ALA A C 1
ATOM 1014 O O . ALA A 1 127 ? -27.161 3.194 13.842 1.00 74.19 127 ALA A O 1
ATOM 1015 N N . LEU A 1 128 ? -27.803 2.529 11.797 1.00 82.56 128 LEU A N 1
ATOM 1016 C CA . LEU A 1 128 ? -28.773 1.542 12.271 1.00 82.56 128 LEU A CA 1
ATOM 1017 C C . LEU A 1 128 ? -28.125 0.474 13.167 1.00 82.56 128 LEU A C 1
ATOM 1019 O O . LEU A 1 128 ? -28.655 0.155 14.229 1.00 82.56 128 LEU A O 1
ATOM 1023 N N . GLN A 1 129 ? -26.977 -0.071 12.756 1.00 83.00 129 GLN A N 1
ATOM 1024 C CA . GLN A 1 129 ? -26.256 -1.076 13.541 1.00 83.00 129 GLN A CA 1
ATOM 1025 C C . GLN A 1 129 ? -25.661 -0.496 14.834 1.00 83.00 129 GLN A C 1
ATOM 1027 O O . GLN A 1 129 ? -25.639 -1.177 15.854 1.00 83.00 129 GLN A O 1
ATOM 1032 N N . THR A 1 130 ? -25.198 0.754 14.816 1.00 83.25 130 THR A N 1
ATOM 1033 C CA . THR A 1 130 ? -24.743 1.475 16.011 1.00 83.25 130 THR A CA 1
ATOM 1034 C C . THR A 1 130 ? -25.904 1.686 16.976 1.00 83.25 130 THR A C 1
ATOM 1036 O O . THR A 1 130 ? -25.758 1.373 18.148 1.00 83.25 130 THR A O 1
ATOM 1039 N N . THR A 1 131 ? -27.085 2.089 16.498 1.00 86.00 131 THR A N 1
ATOM 1040 C CA . THR A 1 131 ? -28.287 2.206 17.341 1.00 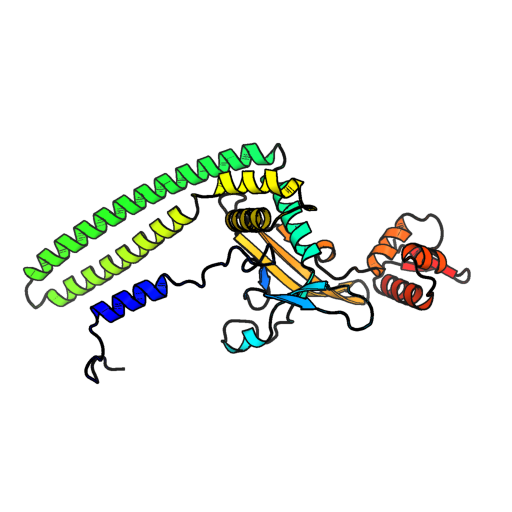86.00 131 THR A CA 1
ATOM 1041 C C . THR A 1 131 ? -28.721 0.859 17.931 1.00 86.00 131 THR A C 1
ATOM 1043 O O . THR A 1 131 ? -29.189 0.801 19.066 1.00 86.00 131 THR A O 1
ATOM 1046 N N . GLN A 1 132 ? -28.575 -0.246 17.192 1.00 88.69 132 GLN A N 1
ATOM 1047 C CA . GLN A 1 132 ? -28.828 -1.591 17.726 1.00 88.69 132 GLN A CA 1
ATOM 1048 C C . GLN A 1 132 ? -27.828 -1.968 18.827 1.00 88.69 132 GLN A C 1
ATOM 1050 O O . GLN A 1 132 ? -28.239 -2.467 19.875 1.00 88.69 132 GLN A O 1
ATOM 1055 N N . ASP A 1 133 ? -26.540 -1.692 18.619 1.00 87.94 133 ASP A N 1
ATOM 1056 C CA . ASP A 1 133 ? -25.502 -1.943 19.621 1.00 87.94 133 ASP A CA 1
ATOM 1057 C C . ASP A 1 133 ? -25.669 -1.049 20.860 1.00 87.94 133 ASP A C 1
ATOM 1059 O O . ASP A 1 133 ? -25.479 -1.522 21.974 1.00 87.94 133 ASP A O 1
ATOM 1063 N N . GLU A 1 134 ? -26.095 0.206 20.700 1.00 86.94 134 GLU A N 1
ATOM 1064 C CA . GLU A 1 134 ? -26.416 1.116 21.810 1.00 86.94 134 GLU A CA 1
ATOM 1065 C C . GLU A 1 134 ? -27.575 0.589 22.662 1.00 86.94 134 GLU A C 1
ATOM 1067 O O . GLU A 1 134 ? -27.501 0.609 23.892 1.00 86.94 134 GLU A O 1
ATOM 1072 N N . LYS A 1 135 ? -28.630 0.056 22.027 1.00 91.75 135 LYS A N 1
ATOM 1073 C CA . LYS A 1 135 ? -29.727 -0.610 22.746 1.00 91.75 135 LYS A CA 1
ATOM 1074 C C . LYS A 1 135 ? -29.224 -1.828 23.513 1.00 91.75 135 LYS A C 1
ATOM 1076 O O . LYS A 1 135 ? -29.549 -1.984 24.688 1.00 91.75 135 LYS A O 1
ATOM 1081 N N . ARG A 1 136 ? -28.388 -2.656 22.880 1.00 90.94 136 ARG A N 1
ATOM 1082 C CA . ARG A 1 136 ? -27.788 -3.829 23.527 1.00 90.94 136 ARG A CA 1
ATOM 1083 C C . ARG A 1 136 ? -26.903 -3.438 24.713 1.00 90.94 136 ARG A C 1
ATOM 1085 O O . ARG A 1 136 ? -26.974 -4.082 25.756 1.00 90.94 136 ARG A O 1
ATOM 1092 N N . LEU A 1 137 ? -26.120 -2.370 24.579 1.00 91.38 137 LEU A N 1
ATOM 1093 C CA . LEU A 1 137 ? -25.294 -1.821 25.652 1.00 91.38 137 LEU A CA 1
ATOM 1094 C C . LEU A 1 137 ? -26.159 -1.365 26.836 1.00 91.38 137 LEU A C 1
ATOM 1096 O O . LEU A 1 137 ? -25.854 -1.673 27.985 1.00 91.38 137 LEU A O 1
ATOM 1100 N N . GLN A 1 138 ? -27.274 -0.683 26.564 1.00 92.38 138 GLN A N 1
ATOM 1101 C CA . GLN A 1 138 ? -28.212 -0.259 27.603 1.00 92.38 138 GLN A CA 1
ATOM 1102 C C . GLN A 1 138 ? -28.872 -1.452 28.317 1.00 92.38 138 GLN A C 1
ATOM 1104 O O . GLN A 1 138 ? -29.057 -1.420 29.534 1.00 92.38 138 GLN A O 1
ATOM 1109 N N . GLU A 1 139 ? -29.218 -2.514 27.585 1.00 93.25 139 GLU A N 1
ATOM 1110 C CA . GLU A 1 139 ? -29.739 -3.756 28.168 1.00 93.25 139 GLU A CA 1
ATOM 1111 C C . GLU A 1 139 ? -28.708 -4.459 29.058 1.00 93.25 139 GLU A C 1
ATOM 1113 O O . GLU A 1 139 ? -29.065 -4.917 30.144 1.00 93.25 139 GLU A O 1
ATOM 1118 N N . LEU A 1 140 ? -27.445 -4.533 28.624 1.00 90.19 140 LEU A N 1
ATOM 1119 C CA . LEU A 1 140 ? -26.353 -5.118 29.407 1.00 90.19 140 LEU A CA 1
ATOM 1120 C C . LEU A 1 140 ? -26.110 -4.337 30.697 1.00 90.19 140 LEU A C 1
ATOM 1122 O O . LEU A 1 140 ? -26.068 -4.946 31.761 1.00 90.19 140 LEU A O 1
ATOM 1126 N N . ARG A 1 141 ? -26.072 -3.001 30.632 1.00 90.62 141 ARG A N 1
ATOM 1127 C CA . ARG A 1 141 ? -25.955 -2.144 31.824 1.00 90.62 141 ARG A CA 1
ATOM 1128 C C . ARG A 1 141 ? -27.070 -2.403 32.829 1.00 90.62 141 ARG A C 1
ATOM 1130 O O . ARG A 1 141 ? -26.794 -2.689 33.984 1.00 90.62 141 ARG A O 1
ATOM 1137 N N . ARG A 1 142 ? -28.325 -2.464 32.367 1.00 93.12 142 ARG A N 1
ATOM 1138 C CA . ARG A 1 142 ? -29.467 -2.814 33.232 1.00 93.12 142 ARG A CA 1
ATOM 1139 C C . ARG A 1 142 ? -29.345 -4.205 33.860 1.00 93.12 142 ARG A C 1
ATOM 1141 O O . ARG A 1 142 ? -29.826 -4.406 34.972 1.00 93.12 142 ARG A O 1
ATOM 1148 N N . LYS A 1 143 ? -28.766 -5.184 33.155 1.00 91.38 143 LYS A N 1
ATOM 1149 C CA . LYS A 1 143 ? -28.512 -6.525 33.710 1.00 91.38 143 LYS A CA 1
ATOM 1150 C C . LYS A 1 143 ? -27.408 -6.500 34.761 1.00 91.38 143 LYS A C 1
ATOM 1152 O O . LYS A 1 143 ? -27.564 -7.162 35.779 1.00 91.38 143 LYS A O 1
ATOM 1157 N N . ILE A 1 144 ? -26.342 -5.738 34.523 1.00 89.88 144 ILE A N 1
ATOM 1158 C CA . ILE A 1 144 ? -25.247 -5.546 35.476 1.00 89.88 144 ILE A CA 1
ATOM 1159 C C . ILE A 1 144 ? -25.781 -4.885 36.746 1.00 89.88 144 ILE A C 1
ATOM 1161 O O . ILE A 1 144 ? -25.575 -5.448 37.813 1.00 89.88 144 ILE A O 1
ATOM 1165 N N . ASP A 1 145 ? -26.543 -3.794 36.631 1.00 89.31 145 ASP A N 1
ATOM 1166 C CA . ASP A 1 145 ? -27.125 -3.080 37.778 1.00 89.31 145 ASP A CA 1
ATOM 1167 C C . ASP A 1 145 ? -27.985 -4.022 38.642 1.00 89.31 145 ASP A C 1
ATOM 1169 O O . ASP A 1 145 ? -27.743 -4.194 39.838 1.00 89.31 145 ASP A O 1
ATOM 1173 N N . ARG A 1 146 ? -28.919 -4.750 38.013 1.00 90.31 146 ARG A N 1
ATOM 1174 C CA . ARG A 1 146 ? -29.751 -5.754 38.704 1.00 90.31 146 ARG A CA 1
ATOM 1175 C C . ARG A 1 146 ? -28.926 -6.895 39.293 1.00 90.31 146 ARG A C 1
ATOM 1177 O O . ARG A 1 146 ? -29.229 -7.388 40.371 1.00 90.31 146 ARG A O 1
ATOM 1184 N N . GLY A 1 147 ? -27.899 -7.351 38.581 1.00 88.12 147 GLY A N 1
ATOM 1185 C CA . GLY A 1 147 ? -26.999 -8.398 39.055 1.00 88.12 147 GLY A CA 1
ATOM 1186 C C . GLY A 1 147 ? -26.193 -7.954 40.274 1.00 88.12 147 GLY A C 1
ATOM 1187 O O . GLY A 1 147 ? -26.001 -8.748 41.189 1.00 88.12 147 GLY A O 1
ATOM 1188 N N . THR A 1 148 ? -25.770 -6.688 40.322 1.00 86.75 148 THR A N 1
ATOM 1189 C CA . THR A 1 148 ? -25.070 -6.109 41.475 1.00 86.75 148 THR A CA 1
ATOM 1190 C C . THR A 1 148 ? -25.987 -5.919 42.676 1.00 86.75 148 THR A C 1
ATOM 1192 O O . THR A 1 148 ? -25.578 -6.233 43.791 1.00 86.75 148 THR A O 1
ATOM 1195 N N . GLU A 1 149 ? -27.235 -5.494 42.462 1.00 86.81 149 GLU A N 1
ATOM 1196 C CA . GLU A 1 149 ? -28.258 -5.451 43.516 1.00 86.81 149 GLU A CA 1
ATOM 1197 C C . GLU A 1 149 ? -28.529 -6.856 44.070 1.00 86.81 149 GLU A C 1
ATOM 1199 O O . GLU A 1 149 ? -28.513 -7.065 45.282 1.00 86.81 149 GLU A O 1
ATOM 1204 N N . ASN A 1 150 ? -28.686 -7.848 43.188 1.00 84.19 150 ASN A N 1
ATOM 1205 C CA . ASN A 1 150 ? -28.883 -9.240 43.587 1.00 84.19 150 ASN A CA 1
ATOM 1206 C C . ASN A 1 150 ? -27.675 -9.800 44.345 1.00 84.19 150 ASN A C 1
ATOM 1208 O O . ASN A 1 150 ? -27.865 -10.516 45.319 1.00 84.19 150 ASN A O 1
ATOM 1212 N N . LEU A 1 151 ? -26.443 -9.467 43.940 1.00 83.69 151 LEU A N 1
ATOM 1213 C CA . LEU A 1 151 ? -25.228 -9.876 44.651 1.00 83.69 151 LEU A CA 1
ATOM 1214 C C . LEU A 1 151 ? -25.183 -9.300 46.073 1.00 83.69 151 LEU A C 1
ATOM 1216 O O . LEU A 1 151 ? -24.757 -9.993 46.993 1.00 83.69 151 LEU A O 1
ATOM 1220 N N . ALA A 1 152 ? -25.635 -8.057 46.259 1.00 83.44 152 ALA A N 1
ATOM 1221 C CA . ALA A 1 152 ? -25.697 -7.415 47.572 1.00 83.44 152 ALA A CA 1
ATOM 1222 C C . ALA A 1 152 ? -26.705 -8.090 48.521 1.00 83.44 152 ALA A C 1
ATOM 1224 O O . ALA A 1 152 ? -26.543 -8.015 49.737 1.00 83.44 152 ALA A O 1
ATOM 1225 N N . LEU A 1 153 ? -27.722 -8.756 47.966 1.00 86.62 153 LEU A N 1
ATOM 1226 C CA . LEU A 1 153 ? -28.768 -9.471 48.703 1.00 86.62 153 LEU A CA 1
ATOM 1227 C C . LEU A 1 153 ? -28.564 -10.999 48.730 1.00 86.62 153 LEU A C 1
ATOM 1229 O O . LEU A 1 153 ? -29.376 -11.705 49.325 1.00 86.62 153 LEU A O 1
ATOM 1233 N N . ALA A 1 154 ? -27.522 -11.520 48.076 1.00 80.88 154 ALA A N 1
ATOM 1234 C CA . ALA A 1 154 ? -27.323 -12.953 47.882 1.00 80.88 154 ALA A CA 1
ATOM 1235 C C . ALA A 1 154 ? -26.689 -13.650 49.092 1.00 80.88 154 ALA A C 1
ATOM 1237 O O . ALA A 1 154 ? -25.818 -13.112 49.780 1.00 80.88 154 ALA A O 1
ATOM 1238 N N . ASP A 1 155 ? -27.057 -14.917 49.283 1.00 84.06 155 ASP A N 1
ATOM 1239 C CA . ASP A 1 155 ? -26.389 -15.804 50.225 1.00 84.06 155 ASP A CA 1
ATOM 1240 C C . ASP A 1 155 ? -24.941 -16.098 49.804 1.00 84.06 155 ASP A C 1
ATOM 1242 O O . ASP A 1 155 ? -24.597 -16.182 48.621 1.00 84.06 155 ASP A O 1
ATOM 1246 N N . LYS A 1 156 ? -24.073 -16.356 50.792 1.00 80.00 156 LYS A N 1
ATOM 1247 C CA . LYS A 1 156 ? -22.635 -16.623 50.567 1.00 80.00 156 LYS A CA 1
ATOM 1248 C C . LYS A 1 156 ? -22.356 -17.760 49.576 1.00 80.00 156 LYS A C 1
ATOM 1250 O O . LYS A 1 156 ? -21.288 -17.782 48.970 1.00 80.00 156 LYS A O 1
ATOM 1255 N N . ARG A 1 157 ? -23.282 -18.713 49.433 1.00 82.12 157 ARG A N 1
ATOM 1256 C CA . ARG A 1 157 ? -23.147 -19.868 48.529 1.00 82.12 157 ARG A CA 1
ATOM 1257 C C . ARG A 1 157 ? -23.290 -19.481 47.054 1.00 82.12 157 ARG A C 1
ATOM 1259 O O . ARG A 1 157 ? -22.623 -20.083 46.219 1.00 82.12 157 ARG A O 1
ATOM 1266 N N . ASP A 1 158 ? -24.075 -18.449 46.753 1.00 83.06 158 ASP A N 1
ATOM 1267 C CA . ASP A 1 158 ? -24.378 -18.020 45.380 1.00 83.06 158 ASP A CA 1
ATOM 1268 C C . ASP A 1 158 ? -23.465 -16.885 44.895 1.00 83.06 158 ASP A C 1
ATOM 1270 O O . ASP A 1 158 ? -23.412 -16.577 43.701 1.00 83.06 158 ASP A O 1
ATOM 1274 N N . PHE A 1 159 ? -22.678 -16.303 45.805 1.00 80.75 159 PHE A N 1
ATOM 1275 C CA . PHE A 1 159 ? -21.791 -15.171 45.540 1.00 80.75 159 PHE A CA 1
ATOM 1276 C C . PHE A 1 159 ? -20.831 -15.423 44.368 1.00 80.75 159 PHE A C 1
ATOM 1278 O O . PHE A 1 159 ? -20.675 -14.578 43.488 1.00 80.75 159 PHE A O 1
ATOM 1285 N N . ALA A 1 160 ? -20.222 -16.612 44.314 1.00 84.44 160 ALA A N 1
ATOM 1286 C CA . ALA A 1 160 ? -19.294 -16.980 43.245 1.00 84.44 160 ALA A CA 1
ATOM 1287 C C . ALA A 1 160 ? -19.990 -17.085 41.877 1.00 84.44 160 ALA A C 1
ATOM 1289 O O . ALA 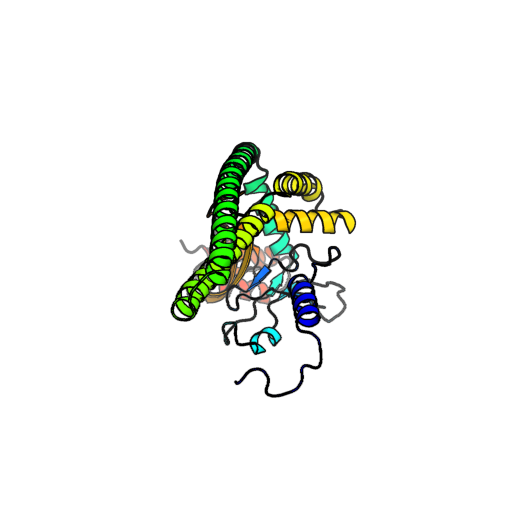A 1 160 ? -19.453 -16.622 40.871 1.00 84.44 160 ALA A O 1
ATOM 1290 N N . ALA A 1 161 ? -21.198 -17.653 41.832 1.00 84.19 161 ALA A N 1
ATOM 1291 C CA . ALA A 1 161 ? -21.956 -17.806 40.593 1.00 84.19 161 ALA A CA 1
ATOM 1292 C C . ALA A 1 161 ? -22.411 -16.446 40.037 1.00 84.19 161 ALA A C 1
ATOM 1294 O O . ALA A 1 161 ? -22.243 -16.178 38.846 1.00 84.19 161 ALA A O 1
ATOM 1295 N N . ILE A 1 162 ? -22.923 -15.566 40.904 1.00 85.00 162 ILE A N 1
ATOM 1296 C CA . ILE A 1 162 ? -23.375 -14.222 40.518 1.00 85.00 162 ILE A CA 1
ATOM 1297 C C . ILE A 1 162 ? -22.184 -13.343 40.109 1.00 85.00 162 ILE A C 1
ATOM 1299 O O . ILE A 1 162 ? -22.257 -12.648 39.097 1.00 85.00 162 ILE A O 1
ATOM 1303 N N . SER A 1 163 ? -21.066 -13.415 40.840 1.00 85.88 163 SER A N 1
ATOM 1304 C CA . SER A 1 163 ? -19.837 -12.686 40.503 1.00 85.88 163 SER A CA 1
ATOM 1305 C C . SER A 1 163 ? -19.300 -13.073 39.118 1.00 85.88 163 SER A C 1
ATOM 1307 O O . SER A 1 163 ? -19.017 -12.202 38.299 1.00 85.88 163 SER A O 1
ATOM 1309 N N . ASN A 1 164 ? -19.260 -14.370 38.793 1.00 87.94 164 ASN A N 1
ATOM 1310 C CA . ASN A 1 164 ? -18.818 -14.838 37.474 1.00 87.94 164 ASN A CA 1
ATOM 1311 C C . ASN A 1 164 ? -19.721 -14.337 36.332 1.00 87.94 164 ASN A C 1
ATOM 1313 O O . ASN A 1 164 ? -19.218 -13.941 35.280 1.00 87.94 164 ASN A O 1
ATOM 1317 N N . LEU A 1 165 ? -21.044 -14.314 36.536 1.00 88.38 165 LEU A N 1
ATOM 1318 C CA . LEU A 1 165 ? -21.988 -13.759 35.559 1.00 88.38 165 LEU A CA 1
ATOM 1319 C C . LEU A 1 165 ? -21.785 -12.252 35.351 1.00 88.38 165 LEU A C 1
ATOM 1321 O O . LEU A 1 165 ? -21.815 -11.782 34.214 1.00 88.38 165 LEU A O 1
ATOM 1325 N N . LEU A 1 166 ? -21.541 -11.504 36.430 1.00 88.31 166 LEU A N 1
ATOM 1326 C CA . LEU A 1 166 ? -21.254 -10.071 36.360 1.00 88.31 166 LEU A CA 1
ATOM 1327 C C . LEU A 1 166 ? -19.961 -9.779 35.594 1.00 88.31 166 LEU A C 1
ATOM 1329 O O . LEU A 1 166 ? -19.940 -8.853 34.784 1.00 88.31 166 LEU A O 1
ATOM 1333 N N . THR A 1 167 ? -18.909 -10.570 35.806 1.00 89.44 167 THR A N 1
ATOM 1334 C CA . THR A 1 167 ? -17.652 -10.445 35.053 1.00 89.44 167 THR A CA 1
ATOM 1335 C C . THR A 1 167 ? -17.883 -10.673 33.561 1.00 89.44 167 THR A C 1
ATOM 1337 O O . THR A 1 167 ? -17.505 -9.824 32.758 1.00 89.44 167 THR A O 1
ATOM 1340 N N . ALA A 1 168 ? -18.602 -11.737 33.188 1.00 89.88 168 ALA A N 1
ATOM 1341 C CA . ALA A 1 168 ? -18.920 -12.023 31.788 1.00 89.88 168 ALA A CA 1
ATOM 1342 C C . ALA A 1 168 ? -19.737 -10.897 31.121 1.00 89.88 168 ALA A C 1
ATOM 1344 O O . ALA A 1 168 ? -19.468 -10.518 29.982 1.00 89.88 168 ALA A O 1
ATOM 1345 N N . TRP A 1 169 ? -20.716 -10.315 31.824 1.00 91.56 169 TRP A N 1
ATOM 1346 C CA . TRP A 1 169 ? -21.484 -9.186 31.283 1.00 91.56 169 TRP A CA 1
ATOM 1347 C C . TRP A 1 169 ? -20.659 -7.906 31.150 1.00 91.56 169 TRP A C 1
ATOM 1349 O O . TRP A 1 169 ? -20.885 -7.154 30.205 1.00 91.56 169 TRP A O 1
ATOM 1359 N N . ARG A 1 170 ? -19.705 -7.653 32.055 1.00 87.75 170 ARG A N 1
ATOM 1360 C CA . ARG A 1 170 ? -18.778 -6.512 31.956 1.00 87.75 170 ARG A CA 1
ATOM 1361 C C . ARG A 1 170 ? -17.800 -6.665 30.791 1.00 87.75 170 ARG A C 1
ATOM 1363 O O . ARG A 1 170 ? -17.503 -5.681 30.119 1.00 87.75 170 ARG A O 1
ATOM 1370 N N . GLU A 1 171 ? -17.338 -7.883 30.518 1.00 88.50 171 GLU A N 1
ATOM 1371 C CA . GLU A 1 171 ? -16.537 -8.185 29.326 1.00 88.50 171 GLU A CA 1
ATOM 1372 C C . GLU A 1 171 ? -17.348 -7.950 28.041 1.00 88.50 171 GLU A C 1
ATOM 1374 O O . GLU A 1 171 ? -16.890 -7.231 27.151 1.00 88.50 171 GLU A O 1
ATOM 1379 N N . GLU A 1 172 ? -18.590 -8.450 27.973 1.00 90.69 172 GLU A N 1
ATOM 1380 C CA . GLU A 1 172 ? -19.495 -8.195 26.839 1.00 90.69 172 GLU A CA 1
ATOM 1381 C C . GLU A 1 172 ? -19.788 -6.687 26.680 1.00 90.69 172 GLU A C 1
ATOM 1383 O O . GLU A 1 172 ? -19.815 -6.175 25.559 1.00 90.69 172 GLU A O 1
ATOM 1388 N N . GLU A 1 173 ? -19.963 -5.943 27.782 1.00 90.00 173 GLU A N 1
ATOM 1389 C CA . GLU A 1 1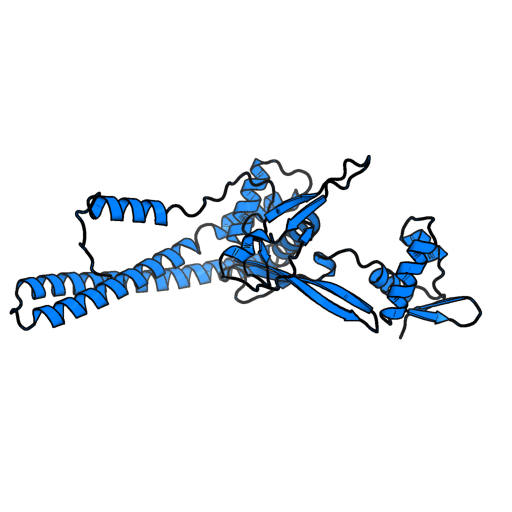73 ? -20.134 -4.484 27.760 1.00 90.00 173 GLU A CA 1
ATOM 1390 C C . GLU A 1 173 ? -18.928 -3.790 27.112 1.00 90.00 173 GLU A C 1
ATOM 1392 O O . GLU A 1 173 ? -19.107 -2.952 26.221 1.00 90.00 173 GLU A O 1
ATOM 1397 N N . ALA A 1 174 ? -17.710 -4.156 27.520 1.00 85.19 174 ALA A N 1
ATOM 1398 C CA . ALA A 1 174 ? -16.479 -3.588 26.983 1.00 85.19 174 ALA A CA 1
ATOM 1399 C C . ALA A 1 174 ? -16.332 -3.869 25.478 1.00 85.19 174 ALA A C 1
ATOM 1401 O O . ALA A 1 174 ? -16.031 -2.954 24.707 1.00 85.19 174 ALA A O 1
ATOM 1402 N N . GLU A 1 175 ? -16.618 -5.096 25.034 1.00 88.56 175 GLU A N 1
ATOM 1403 C CA . GLU A 1 175 ? -16.578 -5.462 23.614 1.00 88.56 175 GLU A CA 1
ATOM 1404 C C . GLU A 1 175 ? -17.601 -4.680 22.775 1.00 88.56 175 GLU A C 1
ATOM 1406 O O . GLU A 1 175 ? -17.288 -4.193 21.680 1.00 88.56 175 GLU A O 1
ATOM 1411 N N . VAL A 1 176 ? -18.836 -4.547 23.271 1.00 88.00 176 VAL A N 1
ATOM 1412 C CA . VAL A 1 176 ? -19.905 -3.815 22.576 1.00 88.00 176 VAL A CA 1
ATOM 1413 C C . VAL A 1 176 ? -19.591 -2.318 22.524 1.00 88.00 176 VAL A C 1
ATOM 1415 O O . VAL A 1 176 ? -19.758 -1.701 21.468 1.00 88.00 176 VAL A O 1
ATOM 1418 N N . ALA A 1 177 ? -19.087 -1.738 23.615 1.00 83.56 177 ALA A N 1
ATOM 1419 C CA . ALA A 1 177 ? -18.668 -0.340 23.660 1.00 83.56 177 ALA A CA 1
ATOM 1420 C C . ALA A 1 177 ? -17.524 -0.061 22.673 1.00 83.56 177 ALA A C 1
ATOM 1422 O O . ALA A 1 177 ? -17.594 0.886 21.885 1.00 83.56 177 ALA A O 1
ATOM 1423 N N . GLU A 1 178 ? -16.510 -0.927 22.630 1.00 81.69 178 GLU A N 1
ATOM 1424 C CA . GLU A 1 178 ? -15.407 -0.789 21.682 1.00 81.69 178 GLU A CA 1
ATOM 1425 C C . GLU A 1 178 ? -15.896 -0.905 20.227 1.00 81.69 178 GLU A C 1
ATOM 1427 O O . GLU A 1 178 ? -15.458 -0.163 19.343 1.00 81.69 178 GLU A O 1
ATOM 1432 N N . ARG A 1 179 ? -16.857 -1.798 19.955 1.00 84.94 179 ARG A N 1
ATOM 1433 C CA . ARG A 1 179 ? -17.468 -1.948 18.625 1.00 84.94 179 ARG A CA 1
ATOM 1434 C C . ARG A 1 179 ? -18.208 -0.686 18.172 1.00 84.94 179 ARG A C 1
ATOM 1436 O O . ARG A 1 179 ? -18.085 -0.318 16.998 1.00 84.94 179 ARG A O 1
ATOM 1443 N N . ILE A 1 180 ? -18.943 -0.028 19.071 1.00 80.38 180 ILE A N 1
ATOM 1444 C CA . ILE A 1 180 ? -19.630 1.248 18.807 1.00 80.38 180 ILE A CA 1
ATOM 1445 C C . ILE A 1 180 ? -18.612 2.330 18.435 1.00 80.38 180 ILE A C 1
ATOM 1447 O O . ILE A 1 180 ? -18.746 2.963 17.383 1.00 80.38 180 ILE A O 1
ATOM 1451 N N . GLU A 1 181 ? -17.561 2.485 19.238 1.00 76.31 181 GLU A N 1
ATOM 1452 C CA . GLU A 1 181 ? -16.518 3.490 19.009 1.00 76.31 181 GLU A CA 1
ATOM 1453 C C . GLU A 1 181 ? -15.781 3.262 17.682 1.00 76.31 181 GLU A C 1
ATOM 1455 O O . GLU A 1 181 ? -15.642 4.183 16.870 1.00 76.31 181 GLU A O 1
ATOM 1460 N N . ARG A 1 182 ? -15.415 2.009 17.369 1.00 75.88 182 ARG A N 1
ATOM 1461 C CA . ARG A 1 182 ? -14.801 1.661 16.074 1.00 75.88 182 ARG A CA 1
ATOM 1462 C C . ARG A 1 182 ? -15.696 2.026 14.884 1.00 75.88 182 ARG A C 1
ATOM 1464 O O . ARG A 1 182 ? -15.188 2.477 13.856 1.00 75.88 182 ARG A O 1
ATOM 1471 N N . ARG A 1 183 ? -17.017 1.827 14.986 1.00 72.19 183 ARG A N 1
ATOM 1472 C CA . ARG A 1 183 ? -17.963 2.154 13.901 1.00 72.19 183 ARG A CA 1
ATOM 1473 C C . ARG A 1 183 ? -18.161 3.655 13.725 1.00 72.19 183 ARG A C 1
ATOM 1475 O O . ARG A 1 183 ? -18.247 4.105 12.582 1.00 72.19 183 ARG A O 1
ATOM 1482 N N . ARG A 1 184 ? -18.211 4.420 14.819 1.00 66.31 184 ARG A N 1
ATOM 1483 C CA . ARG A 1 184 ? -18.328 5.887 14.783 1.00 66.31 184 ARG A CA 1
ATOM 1484 C C . ARG A 1 184 ? -17.094 6.527 14.141 1.00 66.31 184 ARG A C 1
ATOM 1486 O O . ARG A 1 184 ? -17.231 7.299 13.192 1.00 66.31 184 ARG A O 1
ATOM 1493 N N . ALA A 1 185 ? -15.896 6.102 14.544 1.00 63.31 185 ALA A N 1
ATOM 1494 C CA . ALA A 1 185 ? -14.633 6.628 14.019 1.00 63.31 185 ALA A CA 1
ATOM 1495 C C . ALA A 1 185 ? -14.437 6.412 12.501 1.00 63.31 185 ALA A C 1
ATOM 1497 O O . ALA A 1 185 ? -13.719 7.169 11.850 1.00 63.31 185 ALA A O 1
ATOM 1498 N N . ALA A 1 186 ? -15.074 5.399 11.908 1.00 61.16 186 ALA A N 1
ATOM 1499 C CA . ALA A 1 186 ? -14.903 5.056 10.495 1.00 61.16 186 ALA A CA 1
ATOM 1500 C C . ALA A 1 186 ? -15.664 5.970 9.504 1.00 61.16 186 ALA A C 1
ATOM 1502 O O . ALA A 1 186 ? -15.483 5.820 8.294 1.00 61.16 186 ALA A O 1
ATOM 1503 N N . LEU A 1 187 ? -16.549 6.867 9.968 1.00 54.69 187 LEU A N 1
ATOM 1504 C CA . LEU A 1 187 ? -17.572 7.495 9.112 1.00 54.69 187 LEU A CA 1
ATOM 1505 C C . LEU A 1 187 ? -17.507 9.019 8.973 1.00 54.69 187 LEU A C 1
ATOM 1507 O O . LEU A 1 187 ? -18.062 9.539 7.998 1.00 54.69 187 LEU A O 1
ATOM 1511 N N . GLU A 1 188 ? -16.897 9.746 9.905 1.00 53.84 188 GLU A N 1
ATOM 1512 C CA . GLU A 1 188 ? -17.085 11.203 10.000 1.00 53.84 188 GLU A CA 1
ATOM 1513 C C . GLU A 1 188 ? -16.383 12.034 8.902 1.00 53.84 188 GLU A C 1
ATOM 1515 O O . GLU A 1 188 ? -17.081 12.830 8.270 1.00 53.84 188 GLU A O 1
ATOM 1520 N N . PRO A 1 189 ? -15.104 11.829 8.525 1.00 57.47 189 PRO A N 1
ATOM 1521 C CA . PRO A 1 189 ? -14.392 12.822 7.695 1.00 57.47 189 PRO A CA 1
ATOM 1522 C C . PRO A 1 189 ? -14.413 12.578 6.173 1.00 57.47 189 PRO A C 1
ATOM 1524 O O . PRO A 1 189 ? -13.707 13.240 5.411 1.00 57.47 189 PRO A O 1
ATOM 1527 N N . LEU A 1 190 ? -15.165 11.584 5.697 1.00 64.25 190 LEU A N 1
ATOM 1528 C CA . LEU A 1 190 ? -14.969 11.016 4.357 1.00 64.25 190 LEU A CA 1
ATOM 1529 C C . LEU A 1 190 ? -15.373 11.936 3.179 1.00 64.25 190 LEU A C 1
ATOM 1531 O O . LEU A 1 190 ? -14.599 12.028 2.223 1.00 64.25 190 LEU A O 1
ATOM 1535 N N . PRO A 1 191 ? -16.532 12.632 3.196 1.00 65.25 191 PRO A N 1
ATOM 1536 C CA . PRO A 1 191 ? -16.929 13.508 2.087 1.00 65.25 191 PRO A CA 1
ATOM 1537 C C . PRO A 1 191 ? -16.027 14.740 1.953 1.00 65.25 191 PRO A C 1
ATOM 1539 O O . PRO A 1 191 ? -15.644 15.112 0.845 1.00 65.25 191 PRO A O 1
ATOM 1542 N N . GLU A 1 192 ? -15.638 15.335 3.081 1.00 66.19 192 GLU A N 1
ATOM 1543 C CA . GLU A 1 192 ? -14.710 16.469 3.123 1.00 66.19 192 GLU A CA 1
ATOM 1544 C C . GLU A 1 192 ? -13.320 16.062 2.627 1.00 66.19 192 GLU A C 1
ATOM 1546 O O . GLU A 1 192 ? -12.704 16.785 1.845 1.00 66.19 192 GLU A O 1
ATOM 1551 N N . ALA A 1 193 ? -12.849 14.863 2.989 1.00 66.19 193 ALA A N 1
ATOM 1552 C CA . ALA A 1 193 ? -11.598 14.318 2.475 1.00 66.19 193 ALA A CA 1
ATOM 1553 C C . ALA A 1 193 ? -11.604 14.178 0.941 1.00 66.19 193 ALA A C 1
ATOM 1555 O O . ALA A 1 193 ? -10.634 14.556 0.282 1.00 66.19 193 ALA A O 1
ATOM 1556 N N . LEU A 1 194 ? -12.693 13.678 0.349 1.00 69.12 194 LEU A N 1
ATOM 1557 C CA . LEU A 1 194 ? -12.805 13.564 -1.110 1.00 69.12 194 LEU A CA 1
ATOM 1558 C C . LEU A 1 194 ? -12.756 14.932 -1.800 1.00 69.12 194 LEU A C 1
ATOM 1560 O O . LEU A 1 194 ? -12.079 15.083 -2.819 1.00 69.12 194 LEU A O 1
ATOM 1564 N N . GLU A 1 195 ? -13.415 15.937 -1.225 1.00 70.19 195 GLU A N 1
ATOM 1565 C CA . GLU A 1 195 ? -13.413 17.297 -1.764 1.00 70.19 195 GLU A CA 1
ATOM 1566 C C . GLU A 1 195 ? -12.028 17.955 -1.658 1.00 70.19 195 GLU A C 1
ATOM 1568 O O . GLU A 1 195 ? -11.538 18.528 -2.634 1.00 70.19 195 GLU A O 1
ATOM 1573 N N . ILE A 1 196 ? -11.333 17.781 -0.529 1.00 69.81 196 ILE A N 1
ATOM 1574 C CA . ILE A 1 196 ? -9.945 18.234 -0.350 1.00 69.81 196 ILE A CA 1
ATOM 1575 C C . ILE A 1 196 ? -9.026 17.588 -1.396 1.00 69.81 196 ILE A C 1
ATOM 1577 O O . ILE A 1 196 ? -8.218 18.274 -2.026 1.00 69.81 196 ILE A O 1
ATOM 1581 N N . ILE A 1 197 ? -9.154 16.277 -1.624 1.00 71.12 197 ILE A N 1
ATOM 1582 C CA . ILE A 1 197 ? -8.372 15.561 -2.642 1.00 71.12 197 ILE A CA 1
ATOM 1583 C C . ILE A 1 197 ? -8.679 16.100 -4.040 1.00 71.12 197 ILE A C 1
ATOM 1585 O O . ILE A 1 197 ? -7.759 16.246 -4.846 1.00 71.12 197 ILE A O 1
ATOM 1589 N N . ARG A 1 198 ? -9.942 16.409 -4.345 1.00 71.31 198 ARG A N 1
ATOM 1590 C CA . ARG A 1 198 ? -10.345 16.976 -5.638 1.00 71.31 198 ARG A CA 1
ATOM 1591 C C . ARG A 1 198 ? -9.693 18.337 -5.875 1.00 71.31 198 ARG A C 1
ATOM 1593 O O . ARG A 1 198 ? -9.094 18.548 -6.929 1.00 71.31 198 ARG A O 1
ATOM 1600 N N . GLN A 1 199 ? -9.769 19.227 -4.888 1.00 70.56 199 GLN A N 1
ATOM 1601 C CA . GLN A 1 199 ? -9.242 20.591 -4.969 1.00 70.56 199 GLN A CA 1
ATOM 1602 C C . GLN A 1 199 ? -7.708 20.622 -5.010 1.00 70.56 199 GLN A C 1
ATOM 1604 O O . GLN A 1 199 ? -7.117 21.278 -5.867 1.00 70.56 199 GLN A O 1
ATOM 1609 N N . LEU A 1 200 ? -7.045 19.879 -4.119 1.00 65.81 200 LEU A N 1
ATOM 1610 C CA . LEU A 1 200 ? -5.585 19.909 -3.971 1.00 65.81 200 LEU A CA 1
ATOM 1611 C C . LEU A 1 200 ? -4.867 18.946 -4.916 1.00 65.81 200 LEU A C 1
ATOM 1613 O O . LEU A 1 200 ? -3.729 19.193 -5.320 1.00 65.81 200 LEU A O 1
ATOM 1617 N N . GLY A 1 201 ? -5.533 17.867 -5.324 1.00 59.97 201 GLY A N 1
ATOM 1618 C CA . GLY A 1 201 ? -5.002 16.912 -6.284 1.00 59.97 201 GLY A CA 1
ATOM 1619 C C . GLY A 1 201 ? -4.674 17.574 -7.619 1.00 59.97 201 GLY A C 1
ATOM 1620 O O . GLY A 1 201 ? -3.632 17.268 -8.191 1.00 59.97 201 GLY A O 1
ATOM 1621 N N . ALA A 1 202 ? -5.489 18.509 -8.105 1.00 60.31 202 ALA A N 1
ATOM 1622 C CA . ALA A 1 202 ? -5.243 19.194 -9.377 1.00 60.31 202 ALA A CA 1
ATOM 1623 C C . ALA A 1 202 ? -3.956 20.053 -9.383 1.00 60.31 202 ALA A C 1
ATOM 1625 O O . ALA A 1 202 ? -3.393 20.310 -10.445 1.00 60.31 202 ALA A O 1
ATOM 1626 N N . ILE A 1 203 ? -3.447 20.447 -8.207 1.00 56.47 203 ILE A N 1
ATOM 1627 C CA . ILE A 1 203 ? -2.400 21.474 -8.039 1.00 56.47 203 ILE A CA 1
ATOM 1628 C C . ILE A 1 203 ? -1.037 20.854 -7.657 1.00 56.47 203 ILE A C 1
ATOM 1630 O O . ILE A 1 203 ? -0.147 21.530 -7.154 1.00 56.47 203 ILE A O 1
ATOM 1634 N N . GLN A 1 204 ? -0.816 19.565 -7.949 1.00 53.78 204 GLN A N 1
ATOM 1635 C CA . GLN A 1 204 ? 0.362 18.771 -7.533 1.00 53.78 204 GLN A CA 1
ATOM 1636 C C . GLN A 1 204 ? 1.741 19.466 -7.614 1.00 53.78 204 GLN A C 1
ATOM 1638 O O . GLN A 1 204 ? 2.630 19.128 -6.841 1.00 53.78 204 GLN A O 1
ATOM 1643 N N . LYS A 1 205 ? 1.949 20.413 -8.539 1.00 54.69 205 LYS A N 1
ATOM 1644 C CA . LYS A 1 205 ? 3.236 21.102 -8.739 1.00 54.69 205 LYS A CA 1
ATOM 1645 C C . LYS A 1 205 ? 3.470 22.332 -7.840 1.00 54.69 205 LYS A C 1
ATOM 16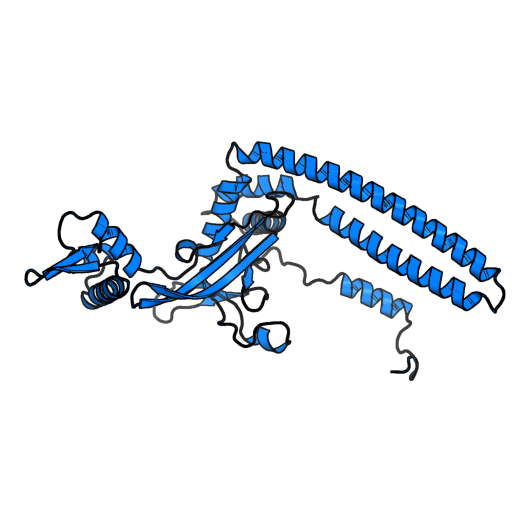47 O O . LYS A 1 205 ? 4.582 22.846 -7.852 1.00 54.69 205 LYS A O 1
ATOM 1652 N N . ARG A 1 206 ? 2.470 22.829 -7.095 1.00 55.94 206 ARG A N 1
ATOM 1653 C CA . ARG A 1 206 ? 2.551 24.076 -6.292 1.00 55.94 206 ARG A CA 1
ATOM 1654 C C . ARG A 1 206 ? 1.847 23.964 -4.926 1.00 55.94 206 ARG A C 1
ATOM 1656 O O . ARG A 1 206 ? 1.067 24.834 -4.547 1.00 55.94 206 ARG A O 1
ATOM 1663 N N . LEU A 1 207 ? 2.064 22.871 -4.197 1.00 64.00 207 LEU A N 1
ATOM 1664 C CA . LEU A 1 207 ? 1.476 22.683 -2.863 1.00 64.00 207 LEU A CA 1
ATOM 1665 C C . LEU A 1 207 ? 2.325 23.396 -1.793 1.00 64.00 207 LEU A C 1
ATOM 1667 O O . LEU A 1 207 ? 3.536 23.203 -1.748 1.00 64.00 207 LEU A O 1
ATOM 1671 N N . THR A 1 208 ? 1.687 24.207 -0.943 1.00 63.88 208 THR A N 1
ATOM 1672 C CA . THR A 1 208 ? 2.271 24.763 0.293 1.00 63.88 208 THR A CA 1
ATOM 1673 C C . THR A 1 208 ? 2.207 23.724 1.419 1.00 63.88 208 THR A C 1
ATOM 1675 O O . THR A 1 208 ? 1.455 22.751 1.315 1.00 63.88 208 THR A O 1
ATOM 1678 N N . ASP A 1 209 ? 2.923 23.938 2.527 1.00 64.88 209 ASP A N 1
ATOM 1679 C CA . ASP A 1 209 ? 2.906 23.025 3.686 1.00 64.88 209 ASP A CA 1
ATOM 1680 C C . ASP A 1 209 ? 1.489 22.818 4.254 1.00 64.88 209 ASP A C 1
ATOM 1682 O O . ASP A 1 209 ? 1.080 21.694 4.549 1.00 64.88 209 ASP A O 1
ATOM 1686 N N . ALA A 1 210 ? 0.677 23.880 4.299 1.00 60.00 210 ALA A N 1
ATOM 1687 C CA . ALA A 1 210 ? -0.724 23.796 4.715 1.00 60.00 210 ALA A CA 1
ATOM 1688 C C . ALA A 1 210 ? -1.574 22.931 3.763 1.00 60.00 210 ALA A C 1
ATOM 1690 O O . ALA A 1 210 ? -2.454 22.189 4.208 1.00 60.00 210 ALA A O 1
ATOM 1691 N N . HIS A 1 211 ? -1.316 22.987 2.451 1.00 70.25 211 HIS A N 1
ATOM 1692 C CA . HIS A 1 211 ? -1.979 22.107 1.487 1.00 70.25 211 HIS A CA 1
ATOM 1693 C C . HIS A 1 211 ? -1.493 20.658 1.613 1.00 70.25 211 HIS A C 1
ATOM 1695 O O . HIS A 1 211 ? -2.283 19.728 1.449 1.00 70.25 211 HIS A O 1
ATOM 1701 N N . HIS A 1 212 ? -0.217 20.453 1.945 1.00 74.88 212 HIS A N 1
ATOM 1702 C CA . HIS A 1 212 ? 0.353 19.126 2.155 1.00 74.88 212 HIS A CA 1
ATOM 1703 C C . HIS A 1 212 ? -0.304 18.407 3.343 1.00 74.88 212 HIS A C 1
ATOM 1705 O O . HIS A 1 212 ? -0.760 17.272 3.191 1.00 74.88 212 HIS A O 1
ATOM 1711 N N . ALA A 1 213 ? -0.442 19.084 4.487 1.00 73.88 213 ALA A N 1
ATOM 1712 C CA . ALA A 1 213 ? -1.099 18.535 5.674 1.00 73.88 213 ALA A CA 1
ATOM 1713 C C . ALA A 1 213 ? -2.565 18.142 5.403 1.00 73.88 213 ALA A C 1
ATOM 1715 O O . ALA A 1 213 ? -2.994 17.035 5.736 1.00 73.88 213 ALA A O 1
ATOM 1716 N N . LYS A 1 214 ? -3.325 19.017 4.726 1.00 75.19 214 LYS A N 1
ATOM 1717 C CA . LYS A 1 214 ? -4.722 18.746 4.341 1.00 75.19 214 LYS A CA 1
ATOM 1718 C C . LYS A 1 214 ? -4.838 17.546 3.402 1.00 75.19 214 LYS A C 1
ATOM 1720 O O . LYS A 1 214 ? -5.678 16.674 3.619 1.00 75.19 214 LYS A O 1
ATOM 1725 N N . LEU A 1 215 ? -3.987 17.475 2.377 1.00 78.69 215 LEU A N 1
ATOM 1726 C CA . LEU A 1 215 ? -3.995 16.364 1.427 1.00 78.69 215 LEU A CA 1
ATOM 1727 C C . LEU A 1 215 ? -3.620 15.044 2.109 1.00 78.69 215 LEU A C 1
ATOM 1729 O O . LEU A 1 215 ? -4.239 14.017 1.842 1.00 78.69 215 LEU A O 1
ATOM 1733 N N . GLN A 1 216 ? -2.644 15.064 3.014 1.00 80.25 216 GLN A N 1
ATOM 1734 C CA . GLN A 1 216 ? -2.255 13.886 3.778 1.00 80.25 216 GLN A CA 1
ATOM 1735 C C . GLN A 1 216 ? -3.383 13.384 4.683 1.00 80.25 216 GLN A C 1
ATOM 1737 O O . GLN A 1 216 ? -3.669 12.185 4.689 1.00 80.25 216 GLN A O 1
ATOM 1742 N N . TYR A 1 217 ? -4.041 14.291 5.411 1.00 78.69 217 TYR A N 1
ATOM 1743 C CA . TYR A 1 217 ? -5.215 13.959 6.215 1.00 78.69 217 TYR A CA 1
ATOM 1744 C C . TYR A 1 217 ? -6.294 13.304 5.350 1.00 78.69 217 TYR A C 1
ATOM 1746 O O . TYR A 1 217 ? -6.769 12.213 5.663 1.00 78.69 217 TYR A O 1
ATOM 1754 N N . ALA A 1 218 ? -6.610 13.906 4.206 1.00 78.56 218 ALA A N 1
ATOM 1755 C CA . ALA A 1 218 ? -7.622 13.381 3.306 1.00 78.56 218 ALA A CA 1
ATOM 1756 C C . ALA A 1 218 ? -7.259 12.003 2.717 1.00 78.56 218 ALA A C 1
ATOM 1758 O O . ALA A 1 218 ? -8.103 11.108 2.630 1.00 78.56 218 ALA A O 1
ATOM 1759 N N . LEU A 1 219 ? -5.991 11.773 2.364 1.00 84.25 219 LEU A N 1
ATOM 1760 C CA . LEU A 1 219 ? -5.531 10.456 1.917 1.00 84.25 219 LEU A CA 1
ATOM 1761 C C . LEU A 1 219 ? -5.653 9.398 3.015 1.00 84.25 219 LEU A C 1
ATOM 1763 O O . LEU A 1 219 ? -6.042 8.271 2.728 1.00 84.25 219 LEU A O 1
ATOM 1767 N N . ARG A 1 220 ? -5.402 9.755 4.275 1.00 83.19 220 ARG A N 1
ATOM 1768 C CA . ARG A 1 220 ? -5.561 8.840 5.414 1.00 83.19 220 ARG A CA 1
ATOM 1769 C C . ARG A 1 220 ? -7.014 8.420 5.637 1.00 83.19 220 ARG A C 1
ATOM 1771 O O . ARG A 1 220 ? -7.277 7.279 6.005 1.00 83.19 220 ARG A O 1
ATOM 1778 N N . GLN A 1 221 ? -7.947 9.330 5.377 1.00 76.50 221 GLN A N 1
ATOM 1779 C CA . GLN A 1 221 ? -9.384 9.070 5.476 1.00 76.50 221 GLN A CA 1
ATOM 1780 C C . GLN A 1 221 ? -9.923 8.244 4.307 1.00 76.50 221 GLN A C 1
ATOM 1782 O O . GLN A 1 221 ? -10.977 7.635 4.425 1.00 76.50 221 GLN A O 1
ATOM 1787 N N . THR A 1 222 ? -9.213 8.194 3.177 1.00 80.69 222 THR A N 1
ATOM 1788 C CA . THR A 1 222 ? -9.652 7.443 1.990 1.00 80.69 222 THR A CA 1
ATOM 1789 C C . THR A 1 222 ? -8.955 6.092 1.845 1.00 80.69 222 THR A C 1
ATOM 1791 O O . THR A 1 222 ? -9.579 5.105 1.451 1.00 80.69 222 THR A O 1
ATOM 1794 N N . ILE A 1 223 ? -7.678 6.009 2.204 1.00 86.94 223 ILE A N 1
ATOM 1795 C CA . ILE A 1 223 ? -6.845 4.820 2.039 1.00 86.94 223 ILE A CA 1
ATOM 1796 C C . ILE A 1 223 ? -6.852 3.991 3.322 1.00 86.94 223 ILE A C 1
ATOM 1798 O O . ILE A 1 223 ? -6.452 4.466 4.381 1.00 86.94 223 ILE A O 1
ATOM 1802 N N . ALA A 1 224 ? -7.238 2.720 3.206 1.00 85.81 224 ALA A N 1
ATOM 1803 C CA . ALA A 1 224 ? -7.179 1.766 4.308 1.00 85.81 224 ALA A CA 1
ATOM 1804 C C . ALA A 1 224 ? -5.770 1.198 4.495 1.00 85.81 224 ALA A C 1
ATOM 1806 O O . ALA A 1 224 ? -5.280 1.085 5.615 1.00 85.81 224 ALA A O 1
ATOM 1807 N N . SER A 1 225 ? -5.105 0.822 3.399 1.00 90.44 225 SER A N 1
ATOM 1808 C CA . SER A 1 225 ? -3.755 0.263 3.475 1.00 90.44 225 SER A CA 1
ATOM 1809 C C . SER A 1 225 ? -3.000 0.398 2.162 1.00 90.44 225 SER A C 1
ATOM 1811 O O . SER A 1 225 ? -3.562 0.146 1.093 1.00 90.44 225 SER A O 1
ATOM 1813 N N . ILE A 1 226 ? -1.702 0.681 2.262 1.00 96.25 226 ILE A N 1
ATOM 1814 C CA . ILE A 1 226 ? -0.747 0.561 1.160 1.00 96.25 226 ILE A CA 1
ATOM 1815 C C . ILE A 1 226 ? 0.299 -0.461 1.586 1.00 96.25 226 ILE A C 1
ATOM 1817 O O . ILE A 1 226 ? 1.040 -0.227 2.542 1.00 96.25 226 ILE A O 1
ATOM 1821 N N . ARG A 1 227 ? 0.367 -1.595 0.891 1.00 95.31 227 ARG A N 1
ATOM 1822 C CA . ARG A 1 227 ? 1.366 -2.640 1.145 1.00 95.31 227 ARG A CA 1
ATOM 1823 C C . ARG A 1 227 ? 2.328 -2.704 -0.019 1.00 95.31 227 ARG A C 1
ATOM 1825 O O . ARG A 1 227 ? 1.894 -2.756 -1.163 1.00 95.31 227 ARG A O 1
ATOM 1832 N N . VAL A 1 228 ? 3.625 -2.721 0.261 1.00 96.00 228 VAL A N 1
ATOM 1833 C CA . VAL A 1 228 ? 4.662 -2.766 -0.773 1.00 96.00 228 VAL A CA 1
ATOM 1834 C C . VAL A 1 228 ? 5.678 -3.848 -0.453 1.00 96.00 228 VAL A C 1
ATOM 1836 O O . VAL A 1 228 ? 6.169 -3.959 0.669 1.00 96.00 228 VAL A O 1
ATOM 1839 N N . GLY A 1 229 ? 6.004 -4.651 -1.454 1.00 93.62 229 GLY A N 1
ATOM 1840 C CA . GLY A 1 229 ? 6.918 -5.769 -1.356 1.00 93.62 229 GLY A CA 1
ATOM 1841 C C . GLY A 1 229 ? 7.873 -5.833 -2.535 1.00 93.62 229 GLY A C 1
ATOM 1842 O O . GLY A 1 229 ? 7.817 -5.061 -3.492 1.00 93.62 229 GLY A O 1
ATOM 1843 N N . VAL A 1 230 ? 8.777 -6.796 -2.438 1.00 93.75 230 VAL A N 1
ATOM 1844 C CA . VAL A 1 230 ? 9.643 -7.209 -3.540 1.00 93.75 230 VAL A CA 1
ATOM 1845 C C . VAL A 1 230 ? 9.666 -8.721 -3.638 1.00 93.75 230 VAL A C 1
ATOM 1847 O O . VAL A 1 230 ? 9.614 -9.405 -2.620 1.00 93.75 230 VAL A O 1
ATOM 1850 N N . ARG A 1 231 ? 9.790 -9.243 -4.848 1.00 92.69 231 ARG A N 1
ATOM 1851 C CA . ARG A 1 231 ? 9.957 -10.672 -5.105 1.00 92.69 231 ARG A CA 1
ATOM 1852 C C . ARG A 1 231 ? 11.009 -10.895 -6.181 1.00 92.69 231 ARG A C 1
ATOM 1854 O O . ARG A 1 231 ? 11.349 -9.979 -6.936 1.00 92.69 231 ARG A O 1
ATOM 1861 N N . LYS A 1 232 ? 11.553 -12.108 -6.233 1.00 93.62 232 LYS A N 1
ATOM 1862 C CA . LYS A 1 232 ? 12.332 -12.555 -7.388 1.00 93.62 232 LYS A CA 1
ATOM 1863 C C . LYS A 1 232 ? 11.338 -12.921 -8.486 1.00 93.62 232 LYS A C 1
ATOM 1865 O O . LYS A 1 232 ? 10.408 -13.677 -8.234 1.00 93.62 232 LYS A O 1
ATOM 1870 N N . ALA A 1 233 ? 11.532 -12.361 -9.667 1.00 92.56 233 ALA A N 1
ATOM 1871 C CA . ALA A 1 233 ? 10.758 -12.680 -10.853 1.00 92.56 233 ALA A CA 1
ATOM 1872 C C . ALA A 1 233 ? 11.711 -13.108 -11.967 1.00 92.56 233 ALA A C 1
ATOM 1874 O O . ALA A 1 233 ? 12.862 -12.660 -12.019 1.00 92.56 233 ALA A O 1
ATOM 1875 N N . THR A 1 234 ? 11.227 -13.976 -12.846 1.00 93.44 234 THR A N 1
ATOM 1876 C CA . THR A 1 234 ? 11.990 -14.492 -13.979 1.00 93.44 234 THR A CA 1
ATOM 1877 C C . THR A 1 234 ? 11.202 -14.238 -15.251 1.00 93.44 234 THR A C 1
ATOM 1879 O O . THR A 1 234 ? 10.001 -14.481 -15.303 1.00 93.44 234 THR A O 1
ATOM 1882 N N . MET A 1 235 ? 11.882 -13.728 -16.271 1.00 90.19 235 MET A N 1
ATOM 1883 C CA . MET A 1 235 ? 11.346 -13.561 -17.617 1.00 90.19 235 MET A CA 1
ATOM 1884 C C . MET A 1 235 ? 12.375 -14.146 -18.581 1.00 90.19 235 MET A C 1
ATOM 1886 O O . MET A 1 235 ? 13.533 -13.733 -18.536 1.00 90.19 235 MET A O 1
ATOM 1890 N N . GLY A 1 236 ? 12.001 -15.154 -19.372 1.00 90.06 236 GLY A N 1
ATOM 1891 C CA . GLY A 1 236 ? 12.973 -15.972 -20.105 1.00 90.06 236 GLY A CA 1
ATOM 1892 C C . GLY A 1 236 ? 14.040 -16.551 -19.163 1.00 90.06 236 GLY A C 1
ATOM 1893 O O . GLY A 1 236 ? 13.716 -17.162 -18.150 1.00 90.06 236 GLY A O 1
ATOM 1894 N N . SER A 1 237 ? 15.317 -16.290 -19.449 1.00 92.00 237 SER A N 1
ATOM 1895 C CA . SER A 1 237 ? 16.468 -16.632 -18.590 1.00 92.00 237 SER A CA 1
ATOM 1896 C C . SER A 1 237 ? 16.959 -15.467 -17.711 1.00 92.00 237 SER A C 1
ATOM 1898 O O . SER A 1 237 ? 18.042 -15.522 -17.109 1.00 92.00 237 SER A O 1
ATOM 1900 N N . LEU A 1 238 ? 16.212 -14.359 -17.656 1.00 91.50 238 LEU A N 1
ATOM 1901 C CA . LEU A 1 238 ? 16.542 -13.191 -16.846 1.00 91.50 238 LEU A CA 1
ATOM 1902 C C . LEU A 1 238 ? 15.791 -13.221 -15.513 1.00 91.50 238 LEU A C 1
ATOM 1904 O O . LEU A 1 238 ? 14.599 -12.931 -15.455 1.00 91.50 238 LEU A O 1
ATOM 1908 N N . THR A 1 239 ? 16.519 -13.451 -14.423 1.00 92.81 239 THR A N 1
ATOM 1909 C CA . THR A 1 239 ? 16.011 -13.229 -13.064 1.00 92.81 239 THR A CA 1
ATOM 1910 C C . THR A 1 239 ? 16.266 -11.788 -12.626 1.00 92.81 239 THR A C 1
ATOM 1912 O O . THR A 1 239 ? 17.348 -11.229 -12.833 1.00 92.81 239 THR A O 1
ATOM 1915 N N . TYR A 1 240 ? 15.271 -11.154 -12.014 1.00 90.69 240 TYR A N 1
ATOM 1916 C CA . TYR A 1 240 ? 15.359 -9.788 -11.511 1.00 90.69 240 TYR A CA 1
ATOM 1917 C C . TYR A 1 240 ? 14.512 -9.594 -10.250 1.00 90.69 240 TYR A C 1
ATOM 1919 O O . TYR A 1 240 ? 13.639 -10.390 -9.914 1.00 90.69 240 TYR A O 1
ATOM 1927 N N . ARG A 1 241 ? 14.796 -8.505 -9.531 1.00 90.88 241 ARG A N 1
ATOM 1928 C CA . ARG A 1 241 ? 13.990 -8.054 -8.395 1.00 90.88 241 ARG A CA 1
ATOM 1929 C C . ARG A 1 241 ? 12.840 -7.190 -8.904 1.00 90.88 241 ARG A C 1
ATOM 1931 O O . ARG A 1 241 ? 13.083 -6.147 -9.529 1.00 90.88 241 ARG A O 1
ATOM 1938 N N . GLU A 1 242 ? 11.630 -7.646 -8.632 1.00 93.38 242 GLU A N 1
ATOM 1939 C CA . GLU A 1 242 ? 10.365 -7.013 -8.990 1.00 93.38 242 GLU A CA 1
ATOM 1940 C C . GLU A 1 242 ? 9.735 -6.408 -7.738 1.00 93.38 242 GLU A C 1
ATOM 1942 O O . GLU A 1 242 ? 9.645 -7.079 -6.709 1.00 93.38 242 GLU A O 1
ATOM 1947 N N . HIS A 1 243 ? 9.335 -5.144 -7.810 1.00 94.75 243 HIS A N 1
ATOM 1948 C CA . HIS A 1 243 ? 8.513 -4.502 -6.795 1.00 94.75 243 HIS A CA 1
ATOM 1949 C C . HIS A 1 243 ? 7.052 -4.769 -7.111 1.00 94.75 243 HIS A C 1
ATOM 1951 O O . HIS A 1 243 ? 6.635 -4.755 -8.264 1.00 94.75 243 HIS A O 1
ATOM 1957 N N . PHE A 1 244 ? 6.269 -4.983 -6.072 1.00 95.81 244 PHE A N 1
ATOM 1958 C CA . PHE A 1 244 ? 4.829 -5.116 -6.189 1.00 95.81 244 PHE A CA 1
ATOM 1959 C C . PHE A 1 244 ? 4.180 -4.455 -4.984 1.00 95.81 244 PHE A C 1
ATOM 1961 O O . PHE A 1 244 ? 4.827 -4.220 -3.960 1.00 95.81 244 PHE A O 1
ATOM 1968 N N . GLY A 1 245 ? 2.896 -4.166 -5.085 1.00 95.94 245 GLY A N 1
ATOM 1969 C CA . GLY A 1 245 ? 2.140 -3.690 -3.948 1.00 95.94 245 GLY A CA 1
ATOM 1970 C C . GLY A 1 245 ? 0.645 -3.821 -4.136 1.00 95.94 245 GLY A C 1
ATOM 1971 O O . GLY A 1 245 ? 0.157 -4.204 -5.196 1.00 95.94 245 GLY A O 1
ATOM 1972 N N . GLU A 1 246 ? -0.067 -3.470 -3.080 1.00 96.62 246 GLU A N 1
ATOM 1973 C CA . GLU A 1 246 ? -1.518 -3.443 -3.020 1.00 96.62 246 GLU A CA 1
ATOM 1974 C C . GLU A 1 246 ? -1.955 -2.124 -2.394 1.00 96.62 246 GLU A C 1
ATOM 1976 O O . GLU A 1 246 ? -1.476 -1.740 -1.323 1.00 96.62 246 GLU A O 1
ATOM 1981 N N . LEU A 1 247 ? -2.885 -1.446 -3.057 1.00 95.44 247 LEU A N 1
ATOM 1982 C CA . LEU A 1 247 ? -3.605 -0.300 -2.527 1.00 95.44 247 LEU A CA 1
ATOM 1983 C C . LEU A 1 247 ? -5.038 -0.731 -2.221 1.00 95.44 247 LEU A C 1
ATOM 1985 O O . LEU A 1 247 ? -5.731 -1.274 -3.084 1.00 95.44 247 LEU A O 1
ATOM 1989 N N . ARG A 1 248 ? -5.488 -0.464 -0.996 1.00 91.19 248 ARG A N 1
ATOM 1990 C CA . ARG A 1 248 ? -6.873 -0.674 -0.571 1.00 91.19 248 ARG A CA 1
ATOM 1991 C C . ARG A 1 248 ? -7.439 0.632 -0.051 1.00 91.19 248 ARG A C 1
ATOM 1993 O O . ARG A 1 248 ? -6.809 1.303 0.768 1.00 91.19 248 ARG A O 1
ATOM 2000 N N . PHE A 1 249 ? -8.633 0.966 -0.511 1.00 85.88 249 PHE A N 1
ATOM 2001 C CA . PHE A 1 249 ? -9.419 2.053 0.054 1.00 85.88 249 PHE A CA 1
ATOM 2002 C C . PHE A 1 249 ? -10.245 1.550 1.233 1.00 85.88 249 PHE A C 1
ATOM 2004 O O . PHE A 1 249 ? -10.436 0.343 1.399 1.00 85.88 249 PHE A O 1
ATOM 2011 N N . HIS A 1 250 ? -10.729 2.473 2.059 1.00 79.75 250 HIS A N 1
ATOM 2012 C CA . HIS A 1 250 ? -11.679 2.127 3.111 1.00 79.75 250 HIS A CA 1
ATOM 2013 C C . HIS A 1 250 ? -12.921 1.468 2.527 1.00 79.75 250 HIS A C 1
ATOM 2015 O O . HIS A 1 250 ? -13.407 1.840 1.456 1.00 79.75 250 HIS A O 1
ATOM 2021 N N . ASN A 1 251 ? -13.451 0.493 3.265 1.00 70.44 251 ASN A N 1
ATOM 2022 C CA . ASN A 1 251 ? -14.570 -0.332 2.816 1.00 70.44 251 ASN A CA 1
ATOM 2023 C C . ASN A 1 251 ? -15.831 0.504 2.527 1.00 70.44 251 ASN A C 1
ATOM 2025 O O . ASN A 1 251 ? -16.648 0.117 1.704 1.00 70.44 251 ASN A O 1
ATOM 2029 N N . ALA A 1 252 ? -15.964 1.672 3.167 1.00 66.44 252 ALA A N 1
ATOM 2030 C CA . ALA A 1 252 ? -17.037 2.631 2.914 1.00 66.44 252 ALA A CA 1
ATOM 2031 C C . ALA A 1 252 ? -16.966 3.297 1.523 1.00 66.44 252 ALA A C 1
ATOM 2033 O O . ALA A 1 252 ? -17.987 3.762 1.025 1.00 66.44 252 ALA A O 1
ATOM 2034 N N . LEU A 1 253 ? -15.782 3.352 0.902 1.00 70.38 253 LEU A N 1
ATOM 2035 C CA . LEU A 1 253 ? -15.566 3.960 -0.415 1.00 70.38 253 LEU A CA 1
ATOM 2036 C C . LEU A 1 253 ? -15.603 2.934 -1.541 1.00 70.38 253 LEU A C 1
ATOM 2038 O O . LEU A 1 253 ? -16.288 3.124 -2.541 1.00 70.38 253 LEU A O 1
ATOM 2042 N N . LEU A 1 254 ? -14.820 1.867 -1.389 1.00 74.75 254 LEU A N 1
ATOM 2043 C CA . LEU A 1 254 ? -14.612 0.841 -2.408 1.00 74.75 254 LEU A CA 1
ATOM 2044 C C . LEU A 1 254 ? -14.535 -0.523 -1.716 1.00 74.75 254 LEU A C 1
ATOM 2046 O O . LEU A 1 254 ? -13.440 -0.981 -1.375 1.00 74.75 254 LEU A O 1
ATOM 2050 N N . PRO A 1 255 ? -15.693 -1.168 -1.486 1.00 73.50 255 PRO A N 1
ATOM 2051 C CA . PRO A 1 255 ? -15.754 -2.390 -0.708 1.00 73.50 255 PRO A CA 1
ATOM 2052 C C . PRO A 1 255 ? -14.944 -3.521 -1.342 1.00 73.50 255 PRO A C 1
ATOM 2054 O O . PRO A 1 255 ? -15.124 -3.827 -2.520 1.00 73.50 255 PRO A O 1
ATOM 2057 N N . GLY A 1 256 ? -14.042 -4.135 -0.573 1.00 73.38 256 GLY A N 1
ATOM 2058 C CA . GLY A 1 256 ? -13.282 -5.329 -0.974 1.00 73.38 256 GLY A CA 1
ATOM 2059 C C . GLY A 1 256 ? -12.348 -5.188 -2.187 1.00 73.38 256 GLY A C 1
ATOM 2060 O O . GLY A 1 256 ? -11.663 -6.148 -2.537 1.00 73.38 256 GLY A O 1
ATOM 2061 N N . LYS A 1 257 ? -12.278 -4.018 -2.835 1.00 85.44 257 LYS A N 1
ATOM 2062 C CA . LYS A 1 257 ? -11.476 -3.831 -4.047 1.00 85.44 257 LYS A CA 1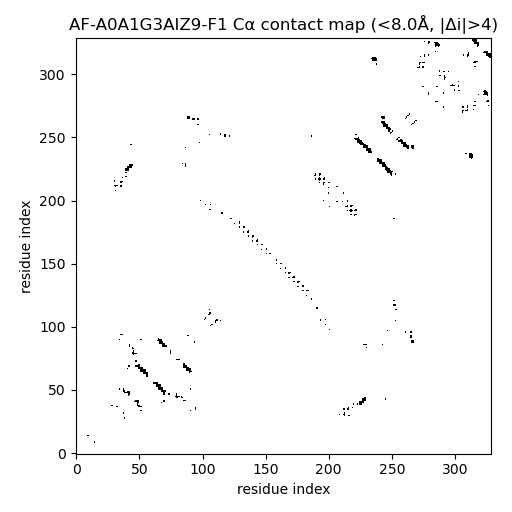
ATOM 2063 C C . LYS A 1 257 ? -10.003 -3.647 -3.698 1.00 85.44 257 LYS A C 1
ATOM 2065 O O . LYS A 1 257 ? -9.622 -2.689 -3.025 1.00 85.44 257 LYS A O 1
ATOM 2070 N N . VAL A 1 258 ? -9.166 -4.534 -4.227 1.00 92.3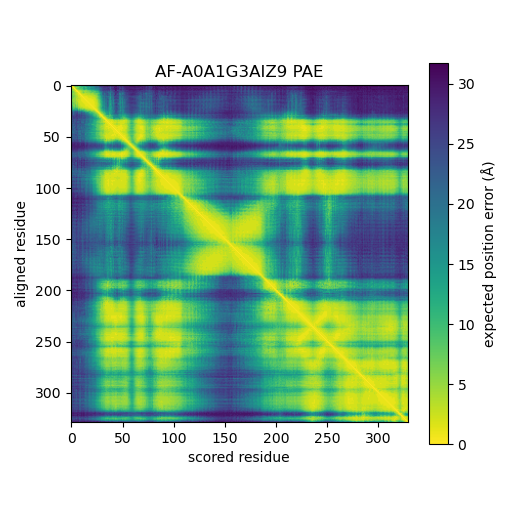8 258 VAL A N 1
ATOM 2071 C CA . VAL A 1 258 ? -7.706 -4.432 -4.140 1.00 92.38 258 VAL A CA 1
ATOM 2072 C C . VAL A 1 258 ? -7.167 -3.916 -5.466 1.00 92.38 258 VAL A C 1
ATOM 2074 O O . VAL A 1 258 ? -7.432 -4.493 -6.518 1.00 92.38 258 VAL A O 1
ATOM 2077 N N . ILE A 1 259 ? -6.416 -2.818 -5.423 1.00 94.56 259 ILE A N 1
ATOM 2078 C CA . ILE A 1 259 ? -5.776 -2.239 -6.604 1.00 94.56 259 ILE A CA 1
ATOM 2079 C C . ILE A 1 259 ? -4.314 -2.686 -6.620 1.00 94.56 259 ILE A C 1
ATOM 2081 O O . ILE A 1 259 ? -3.562 -2.318 -5.710 1.00 94.56 259 ILE A O 1
ATOM 2085 N N . PRO A 1 260 ? -3.885 -3.465 -7.629 1.00 96.19 260 PRO A N 1
ATOM 2086 C CA . PRO A 1 260 ? -2.499 -3.890 -7.729 1.00 96.19 260 PRO A CA 1
ATOM 2087 C C . PRO A 1 260 ? -1.603 -2.698 -8.079 1.00 96.19 260 PRO A C 1
ATOM 2089 O O . PRO A 1 260 ? -1.912 -1.905 -8.968 1.00 96.19 260 PRO A O 1
ATOM 2092 N N . ILE A 1 261 ? -0.470 -2.595 -7.389 1.00 96.38 261 ILE A N 1
ATOM 2093 C CA . ILE A 1 261 ? 0.597 -1.634 -7.668 1.00 96.38 261 ILE A CA 1
ATOM 2094 C C . ILE A 1 261 ? 1.715 -2.388 -8.409 1.00 96.38 261 ILE A C 1
ATOM 2096 O O . ILE A 1 261 ? 2.459 -3.143 -7.775 1.00 96.38 261 ILE A O 1
ATOM 2100 N N . PRO A 1 262 ? 1.835 -2.237 -9.738 1.00 94.62 262 PRO A N 1
ATOM 2101 C CA . PRO A 1 262 ? 2.785 -3.015 -10.533 1.00 94.62 262 PRO A CA 1
ATOM 2102 C C . PRO A 1 262 ? 4.227 -2.474 -10.435 1.00 94.62 262 PRO A C 1
ATOM 2104 O O . PRO A 1 262 ? 4.445 -1.319 -10.057 1.00 94.62 262 PRO A O 1
ATOM 2107 N N . ASP A 1 263 ? 5.231 -3.273 -10.821 1.00 92.88 263 ASP A N 1
ATOM 2108 C CA . ASP A 1 263 ? 6.655 -2.863 -10.826 1.00 92.88 263 ASP A CA 1
ATOM 2109 C C . ASP A 1 263 ? 6.889 -1.643 -11.724 1.00 92.88 263 ASP A C 1
ATOM 2111 O O . ASP A 1 263 ? 7.680 -0.762 -11.399 1.00 92.88 263 ASP A O 1
ATOM 2115 N N . GLU A 1 264 ? 6.144 -1.525 -12.821 1.00 90.25 264 GLU A N 1
ATOM 2116 C CA . GLU A 1 264 ? 6.162 -0.369 -13.716 1.00 90.25 264 GLU A CA 1
ATOM 2117 C C . GLU A 1 264 ? 5.704 0.912 -13.022 1.00 90.25 264 GLU A C 1
ATOM 2119 O O . GLU A 1 264 ? 6.092 2.003 -13.436 1.00 90.25 264 GLU A O 1
ATOM 2124 N N . ALA A 1 265 ? 4.900 0.817 -11.963 1.00 89.88 265 ALA A N 1
ATOM 2125 C CA . ALA A 1 265 ? 4.484 1.982 -11.199 1.00 89.88 265 ALA A CA 1
ATOM 2126 C C . ALA A 1 265 ? 5.570 2.399 -10.206 1.00 89.88 265 ALA A C 1
ATOM 2128 O O . ALA A 1 265 ? 5.958 3.564 -10.192 1.00 89.88 265 ALA A O 1
ATOM 2129 N N . ILE A 1 266 ? 6.102 1.461 -9.419 1.00 91.62 266 ILE A N 1
ATOM 2130 C CA . ILE A 1 266 ? 6.894 1.771 -8.212 1.00 91.62 266 ILE A CA 1
ATOM 2131 C C . ILE A 1 266 ? 8.351 1.306 -8.242 1.00 91.62 266 ILE A C 1
ATOM 2133 O O . ILE A 1 266 ? 9.176 1.800 -7.472 1.00 91.62 266 ILE A O 1
ATOM 2137 N N . GLY A 1 267 ? 8.678 0.364 -9.118 1.00 86.38 267 GLY A N 1
ATOM 2138 C CA . GLY A 1 267 ? 9.984 -0.267 -9.204 1.00 86.38 267 GLY A CA 1
ATOM 2139 C C . GLY A 1 267 ? 11.056 0.609 -9.839 1.00 86.38 267 GLY A C 1
ATOM 2140 O O . GLY A 1 267 ? 10.873 1.786 -10.149 1.00 86.38 267 GLY A O 1
ATOM 2141 N N . VAL A 1 268 ? 12.233 0.028 -10.051 1.00 83.94 268 VAL A N 1
ATOM 2142 C CA . VAL A 1 268 ? 13.300 0.675 -10.829 1.00 83.94 268 VAL A CA 1
ATOM 2143 C C . VAL A 1 268 ? 12.951 0.570 -12.308 1.00 83.94 268 VAL A C 1
ATOM 2145 O O . VAL A 1 268 ? 12.527 -0.494 -12.754 1.00 83.94 268 VAL A O 1
ATOM 2148 N N . ARG A 1 269 ? 13.171 1.645 -13.076 1.00 85.88 269 ARG A N 1
ATOM 2149 C CA . ARG A 1 269 ? 12.956 1.654 -14.530 1.00 85.88 269 ARG A CA 1
ATOM 2150 C C . ARG A 1 269 ? 13.689 0.474 -15.182 1.00 85.88 269 ARG A C 1
ATOM 2152 O O . ARG A 1 269 ? 14.907 0.339 -15.059 1.00 85.88 269 ARG A O 1
ATOM 2159 N N . LYS A 1 270 ? 12.945 -0.402 -15.856 1.00 89.88 270 LYS A N 1
ATOM 2160 C CA . LYS A 1 270 ? 13.478 -1.596 -16.520 1.00 89.88 270 LYS A CA 1
ATOM 2161 C C . LYS A 1 270 ? 13.664 -1.304 -18.006 1.00 89.88 270 LYS A C 1
ATOM 2163 O O . LYS A 1 270 ? 12.879 -1.760 -18.825 1.00 89.88 270 LYS A O 1
ATOM 2168 N N . ILE A 1 271 ? 14.735 -0.588 -18.349 1.00 90.69 271 ILE A N 1
ATOM 2169 C CA . ILE A 1 271 ? 15.055 -0.191 -19.736 1.00 90.69 271 ILE A CA 1
ATOM 2170 C C . ILE A 1 271 ? 14.963 -1.371 -20.722 1.00 90.69 271 ILE A C 1
ATOM 2172 O O . ILE A 1 271 ? 14.472 -1.227 -21.831 1.00 90.69 271 ILE A O 1
ATOM 2176 N N . TRP A 1 272 ? 15.379 -2.571 -20.313 1.00 92.12 272 TRP A N 1
ATOM 2177 C CA . TRP A 1 272 ? 15.307 -3.764 -21.161 1.00 92.12 272 TRP A CA 1
ATOM 2178 C C . TRP A 1 272 ? 13.868 -4.165 -21.555 1.00 92.12 272 TRP A C 1
ATOM 2180 O O . TRP A 1 272 ? 13.687 -4.713 -22.639 1.00 92.12 272 TRP A O 1
ATOM 2190 N N . ARG A 1 273 ? 12.847 -3.875 -20.728 1.00 90.62 273 ARG A N 1
ATOM 2191 C CA . ARG A 1 273 ? 11.426 -4.054 -21.095 1.00 90.62 273 ARG A CA 1
ATOM 2192 C C . ARG A 1 273 ? 10.992 -3.019 -22.126 1.00 90.62 273 ARG A C 1
ATOM 2194 O O . ARG A 1 273 ? 10.332 -3.366 -23.097 1.00 90.62 273 ARG A O 1
ATOM 2201 N N . GLU A 1 274 ? 11.394 -1.766 -21.926 1.00 91.00 274 GLU A N 1
ATOM 2202 C CA . GLU A 1 274 ? 11.075 -0.653 -22.828 1.00 91.00 274 GLU A CA 1
ATOM 2203 C C . GLU A 1 274 ? 11.671 -0.874 -24.219 1.00 91.00 274 GLU A C 1
ATOM 2205 O O . GLU A 1 274 ? 10.983 -0.671 -25.212 1.00 91.00 274 GLU A O 1
ATOM 2210 N N . ILE A 1 275 ? 12.908 -1.379 -24.295 1.00 91.38 275 ILE A N 1
ATOM 2211 C CA . ILE A 1 275 ? 13.521 -1.776 -25.566 1.00 91.38 275 ILE A CA 1
ATOM 2212 C C . ILE A 1 275 ? 12.686 -2.868 -26.241 1.00 91.38 275 ILE A C 1
ATOM 2214 O O . ILE A 1 275 ? 12.391 -2.753 -27.424 1.00 91.38 275 ILE A O 1
ATOM 2218 N N . GLY A 1 276 ? 12.262 -3.900 -25.506 1.00 88.69 276 GLY A N 1
ATOM 2219 C CA . GLY A 1 276 ? 11.401 -4.946 -26.066 1.00 88.69 276 GLY A CA 1
ATOM 2220 C C . GLY A 1 276 ? 10.084 -4.406 -26.635 1.00 88.69 276 GLY A C 1
ATOM 2221 O O . GLY A 1 276 ? 9.668 -4.832 -27.707 1.00 88.69 276 GLY A O 1
ATOM 2222 N N . ALA A 1 277 ? 9.457 -3.442 -25.954 1.00 88.81 277 ALA A N 1
ATOM 2223 C CA . ALA A 1 277 ? 8.250 -2.777 -26.444 1.00 88.81 277 ALA A CA 1
ATOM 2224 C C . ALA A 1 277 ? 8.526 -1.910 -27.682 1.00 88.81 277 ALA A C 1
ATOM 2226 O O . ALA A 1 277 ? 7.767 -1.959 -28.644 1.00 88.81 277 ALA A O 1
ATOM 2227 N N . MET A 1 278 ? 9.635 -1.167 -27.681 1.00 88.62 278 MET A N 1
ATOM 2228 C CA . MET A 1 278 ? 10.059 -0.321 -28.795 1.00 88.62 278 MET A CA 1
ATOM 2229 C C . MET A 1 278 ? 10.251 -1.131 -30.082 1.00 88.62 278 MET A C 1
ATOM 2231 O O . MET A 1 278 ? 9.757 -0.722 -31.124 1.00 88.62 278 MET A O 1
ATOM 2235 N N . VAL A 1 279 ? 10.906 -2.298 -30.023 1.00 87.75 279 VAL A N 1
ATOM 2236 C CA . VAL A 1 279 ? 11.171 -3.109 -31.229 1.00 87.75 279 VAL A CA 1
ATOM 2237 C C . VAL A 1 279 ? 9.901 -3.639 -31.889 1.00 87.75 279 VAL A C 1
ATOM 2239 O O . VAL A 1 279 ? 9.893 -3.825 -33.099 1.00 87.75 279 VAL A O 1
ATOM 2242 N N . ARG A 1 280 ? 8.810 -3.838 -31.139 1.00 84.69 280 ARG A N 1
ATOM 2243 C CA . ARG A 1 280 ? 7.527 -4.269 -31.724 1.00 84.69 280 ARG A CA 1
ATOM 2244 C C . ARG A 1 280 ? 6.905 -3.229 -32.660 1.00 84.69 280 ARG A C 1
ATOM 2246 O O . ARG A 1 280 ? 6.061 -3.598 -33.461 1.00 84.69 280 ARG A O 1
ATOM 2253 N N . GLY A 1 281 ? 7.296 -1.960 -32.543 1.00 83.06 281 GLY A N 1
ATOM 2254 C CA . GLY A 1 281 ? 6.828 -0.874 -33.407 1.00 83.06 281 GLY A CA 1
ATOM 2255 C C . GLY A 1 281 ? 7.818 -0.473 -34.503 1.00 83.06 281 GLY A C 1
ATOM 2256 O O . GLY A 1 281 ? 7.636 0.584 -35.098 1.00 83.06 281 GLY A O 1
ATOM 2257 N N . ILE A 1 282 ? 8.891 -1.242 -34.724 1.00 85.31 282 ILE A N 1
ATOM 2258 C CA . ILE A 1 282 ? 9.918 -0.937 -35.727 1.00 85.31 282 ILE A CA 1
ATOM 2259 C C . ILE A 1 282 ? 9.902 -2.027 -36.808 1.00 85.31 282 ILE A C 1
ATOM 2261 O O . ILE A 1 282 ? 10.180 -3.187 -36.519 1.00 85.31 282 ILE A O 1
ATOM 2265 N N . ASP A 1 283 ? 9.687 -1.632 -38.066 1.00 83.81 283 ASP A N 1
ATOM 2266 C CA . ASP A 1 283 ? 9.630 -2.542 -39.231 1.00 83.81 283 ASP A CA 1
ATOM 2267 C C . ASP A 1 283 ? 11.010 -3.016 -39.731 1.00 83.81 283 ASP A C 1
ATOM 2269 O O . ASP A 1 283 ? 11.136 -3.732 -40.723 1.00 83.81 283 ASP A O 1
ATOM 2273 N N . ARG A 1 284 ? 12.080 -2.614 -39.042 1.00 88.06 284 ARG A N 1
ATOM 2274 C CA . ARG A 1 284 ? 13.473 -2.978 -39.329 1.00 88.06 284 ARG A CA 1
ATOM 2275 C C . ARG A 1 284 ? 14.167 -3.523 -38.078 1.00 88.06 284 ARG A C 1
ATOM 2277 O O . ARG A 1 284 ? 13.783 -3.170 -36.964 1.00 88.06 284 ARG A O 1
ATOM 2284 N N . PRO A 1 285 ? 15.251 -4.308 -38.221 1.00 88.56 285 PRO A N 1
ATOM 2285 C CA . PRO A 1 285 ? 16.049 -4.721 -37.075 1.00 88.56 285 PRO A CA 1
ATOM 2286 C C . PRO A 1 285 ? 16.536 -3.516 -36.259 1.00 88.56 285 PRO A C 1
ATOM 2288 O O . PRO A 1 285 ? 17.110 -2.561 -36.799 1.00 88.56 285 PRO A O 1
ATOM 2291 N N . LEU A 1 286 ? 16.326 -3.585 -34.946 1.00 89.94 286 LEU A N 1
ATOM 2292 C CA . LEU A 1 286 ? 16.843 -2.635 -33.972 1.00 89.94 286 LEU A CA 1
ATOM 2293 C C . LEU A 1 286 ? 18.370 -2.660 -34.009 1.00 89.94 286 LEU A C 1
ATOM 2295 O O . LEU A 1 286 ? 18.984 -3.727 -33.907 1.00 89.94 286 LEU A O 1
ATOM 2299 N N . ARG A 1 287 ? 18.987 -1.483 -34.096 1.00 90.62 287 ARG A N 1
ATOM 2300 C CA . ARG A 1 287 ? 20.436 -1.300 -33.996 1.00 90.62 287 ARG A CA 1
ATOM 2301 C C . ARG A 1 287 ? 20.813 -0.740 -32.628 1.00 90.62 287 ARG A C 1
ATOM 2303 O O . ARG A 1 287 ? 20.018 -0.109 -31.939 1.00 90.62 287 ARG A O 1
ATOM 2310 N N . LEU A 1 288 ? 22.075 -0.931 -32.245 1.00 89.44 288 LEU A N 1
ATOM 2311 C CA . LEU A 1 288 ? 22.629 -0.355 -31.012 1.00 89.44 288 LEU A CA 1
ATOM 2312 C C . LEU A 1 288 ? 22.505 1.175 -30.976 1.00 89.44 288 LEU A C 1
ATOM 2314 O O . LEU A 1 288 ? 22.241 1.736 -29.919 1.00 89.44 288 LEU A O 1
ATOM 2318 N N . THR A 1 289 ? 22.647 1.832 -32.127 1.00 89.88 289 THR A N 1
ATOM 2319 C CA . THR A 1 289 ? 22.481 3.284 -32.281 1.00 89.88 289 THR A CA 1
ATOM 2320 C C . THR A 1 289 ? 21.074 3.756 -31.923 1.00 89.88 289 THR A C 1
ATOM 2322 O O . THR A 1 289 ? 20.940 4.791 -31.277 1.00 89.88 289 THR A O 1
ATOM 2325 N N . ASP A 1 290 ? 20.037 2.982 -32.259 1.00 90.38 290 ASP A N 1
ATOM 2326 C CA . ASP A 1 290 ? 18.645 3.306 -31.920 1.00 90.38 290 ASP A CA 1
ATOM 2327 C C . ASP A 1 290 ? 18.437 3.291 -30.394 1.00 90.38 290 ASP A C 1
ATOM 2329 O O . ASP A 1 290 ? 17.765 4.152 -29.829 1.00 90.38 290 ASP A O 1
ATOM 2333 N N . VAL A 1 291 ? 19.078 2.344 -29.700 1.00 90.25 291 VAL A N 1
ATOM 2334 C CA . VAL A 1 291 ? 19.024 2.244 -28.232 1.00 90.25 291 VAL A CA 1
ATOM 2335 C C . VAL A 1 291 ? 19.809 3.369 -27.565 1.00 90.25 291 VAL A C 1
ATOM 2337 O O . VAL A 1 291 ? 19.337 3.936 -26.582 1.00 90.25 291 VAL A O 1
ATOM 2340 N N . CYS A 1 292 ? 20.985 3.721 -28.091 1.00 91.81 292 CYS A N 1
ATOM 2341 C CA . CYS A 1 292 ? 21.750 4.878 -27.622 1.00 91.81 292 CYS A CA 1
ATOM 2342 C C . CYS A 1 292 ? 20.926 6.169 -27.736 1.00 91.81 292 CYS A C 1
ATOM 2344 O O . CYS A 1 292 ? 20.840 6.930 -26.770 1.00 91.81 292 CYS A O 1
ATOM 2346 N N . LEU A 1 293 ? 20.254 6.365 -28.878 1.00 92.44 293 LEU A N 1
ATOM 2347 C CA . LEU A 1 293 ? 19.363 7.499 -29.111 1.00 92.44 293 LEU A CA 1
ATOM 2348 C C . LEU A 1 293 ? 18.196 7.512 -28.114 1.00 92.44 293 LEU A C 1
ATOM 2350 O O . LEU A 1 293 ? 17.952 8.535 -27.479 1.00 92.44 293 LEU A O 1
ATOM 2354 N N . TYR A 1 294 ? 17.532 6.370 -27.907 1.00 90.56 294 TYR A N 1
ATOM 2355 C CA . TYR A 1 294 ? 16.438 6.235 -26.937 1.00 90.56 294 TYR A CA 1
ATOM 2356 C C . TYR A 1 294 ? 16.865 6.568 -25.498 1.00 90.56 294 TYR A C 1
ATOM 2358 O O . TYR A 1 294 ? 16.114 7.174 -24.733 1.00 90.56 294 TYR A O 1
ATOM 2366 N N . LEU A 1 295 ? 18.077 6.167 -25.116 1.00 88.69 295 LEU A N 1
ATOM 2367 C CA . LEU A 1 295 ? 18.630 6.423 -23.788 1.00 88.69 295 LEU A CA 1
ATOM 2368 C C . LEU A 1 295 ? 19.228 7.823 -23.633 1.00 88.69 295 LEU A C 1
ATOM 2370 O O . LEU A 1 295 ? 19.564 8.200 -22.510 1.00 88.69 295 LEU A O 1
ATOM 2374 N N . GLY A 1 296 ? 19.373 8.581 -24.725 1.00 90.31 296 GLY A N 1
ATOM 2375 C CA . GLY A 1 296 ? 20.050 9.876 -24.720 1.00 90.31 296 GLY A CA 1
ATOM 2376 C C . GLY A 1 296 ? 21.521 9.770 -24.308 1.00 90.31 296 GLY A C 1
ATOM 2377 O O . GLY A 1 296 ? 22.043 10.669 -23.654 1.00 90.31 296 GLY A O 1
ATOM 2378 N N . THR A 1 297 ? 22.183 8.658 -24.637 1.00 88.31 297 THR A N 1
ATOM 2379 C CA . THR A 1 297 ? 23.582 8.391 -24.274 1.00 88.31 297 THR A CA 1
ATOM 2380 C C . THR A 1 297 ? 24.418 8.077 -25.507 1.00 88.31 297 THR A C 1
ATOM 2382 O O . THR A 1 297 ? 23.924 7.498 -26.470 1.00 88.31 297 THR A O 1
ATOM 2385 N N . LYS A 1 298 ? 25.707 8.423 -25.466 1.00 88.75 298 LYS A N 1
ATOM 2386 C CA . LYS A 1 298 ? 26.697 7.994 -26.470 1.00 88.75 298 LYS A CA 1
ATOM 2387 C C . LYS A 1 298 ? 27.375 6.668 -26.095 1.00 88.75 298 LYS A C 1
ATOM 2389 O O . LYS A 1 298 ? 28.138 6.124 -26.884 1.00 88.75 298 LYS A O 1
ATOM 2394 N N . ASP A 1 299 ? 27.103 6.141 -24.899 1.00 89.75 299 ASP A N 1
ATOM 2395 C CA . ASP A 1 299 ? 27.717 4.909 -24.405 1.00 89.75 299 ASP A CA 1
ATOM 2396 C C . ASP A 1 299 ? 27.050 3.652 -24.990 1.00 89.75 299 ASP A C 1
ATOM 2398 O O . ASP A 1 299 ? 25.997 3.186 -24.537 1.00 89.75 299 ASP A O 1
ATOM 2402 N N . HIS A 1 300 ? 27.718 3.060 -25.981 1.00 87.44 300 HIS A N 1
ATOM 2403 C CA . HIS A 1 300 ? 27.310 1.803 -26.604 1.00 87.44 300 HIS A CA 1
ATOM 2404 C C . HIS A 1 300 ? 27.359 0.598 -25.650 1.00 87.44 300 HIS A C 1
ATOM 2406 O O . HIS A 1 300 ? 26.619 -0.370 -25.857 1.00 87.44 300 HIS A O 1
ATOM 2412 N N . SER A 1 301 ? 28.177 0.635 -24.595 1.00 90.94 301 SER A N 1
ATOM 2413 C CA . SER A 1 301 ? 28.287 -0.458 -23.622 1.00 90.94 301 SER A CA 1
ATOM 2414 C C . SER A 1 301 ? 27.023 -0.566 -22.775 1.00 90.94 301 SER A C 1
ATOM 2416 O O . SER A 1 301 ? 26.487 -1.666 -22.600 1.00 90.94 301 SER A O 1
ATOM 2418 N N . LEU A 1 302 ? 26.498 0.573 -22.315 1.00 88.56 302 LEU A N 1
ATOM 2419 C CA . LEU A 1 302 ? 25.234 0.648 -21.582 1.00 88.56 302 LEU A CA 1
ATOM 2420 C C . LEU A 1 302 ? 24.048 0.192 -22.444 1.00 88.56 302 LEU A C 1
ATOM 2422 O O . LEU A 1 302 ? 23.221 -0.610 -21.998 1.00 88.56 302 LEU A O 1
ATOM 2426 N N . ALA A 1 303 ? 23.989 0.642 -23.699 1.00 90.56 303 ALA A N 1
ATOM 2427 C CA . ALA A 1 303 ? 22.973 0.191 -24.647 1.00 90.56 303 ALA A CA 1
ATOM 2428 C C . ALA A 1 303 ? 23.044 -1.333 -24.863 1.00 90.56 303 ALA A C 1
ATOM 2430 O O . ALA A 1 303 ? 22.041 -2.038 -24.724 1.00 90.56 303 ALA A O 1
ATOM 2431 N N . SER A 1 304 ? 24.247 -1.866 -25.098 1.00 91.94 304 SER A N 1
ATOM 2432 C CA . SER A 1 304 ? 24.493 -3.303 -25.275 1.00 91.94 304 SER A CA 1
ATOM 2433 C C . SER A 1 304 ? 24.101 -4.124 -24.045 1.00 91.94 304 SER A C 1
ATOM 2435 O O . SER A 1 304 ? 23.486 -5.186 -24.169 1.00 91.94 304 SER A O 1
ATOM 2437 N N . TYR A 1 305 ? 24.370 -3.617 -22.839 1.00 93.56 305 TYR A N 1
ATOM 2438 C CA . TYR A 1 305 ? 23.940 -4.243 -21.591 1.00 93.56 305 TYR A CA 1
ATOM 2439 C C . TYR A 1 305 ? 22.419 -4.440 -21.533 1.00 93.56 305 TYR A C 1
ATOM 2441 O O . TYR A 1 305 ? 21.947 -5.537 -21.216 1.00 93.56 305 TYR A O 1
ATOM 2449 N N . HIS A 1 306 ? 21.639 -3.411 -21.871 1.00 93.44 306 HIS A N 1
ATOM 2450 C CA . HIS A 1 306 ? 20.181 -3.500 -21.842 1.00 93.44 306 HIS A CA 1
ATOM 2451 C C . HIS A 1 306 ? 19.612 -4.378 -22.958 1.00 93.44 306 HIS A C 1
ATOM 2453 O O . HIS A 1 306 ? 18.692 -5.154 -22.693 1.00 93.44 306 HIS A O 1
ATOM 2459 N N . VAL A 1 307 ? 20.199 -4.338 -24.155 1.00 92.69 307 VAL A N 1
ATOM 2460 C CA . VAL A 1 307 ? 19.829 -5.229 -25.264 1.00 92.69 307 VAL A CA 1
ATOM 2461 C C . VAL A 1 307 ? 20.078 -6.692 -24.897 1.00 92.69 307 VAL A C 1
ATOM 2463 O O . VAL A 1 307 ? 19.178 -7.517 -25.041 1.00 92.69 307 VAL A O 1
ATOM 2466 N N . ARG A 1 308 ? 21.242 -7.031 -24.323 1.00 92.75 308 ARG A N 1
ATOM 2467 C CA . ARG A 1 308 ? 21.523 -8.399 -23.844 1.00 92.75 308 ARG A CA 1
ATOM 2468 C C . ARG A 1 308 ? 20.502 -8.870 -22.811 1.00 92.75 308 ARG A C 1
ATOM 2470 O O . ARG A 1 308 ? 20.088 -10.025 -22.837 1.00 92.75 308 ARG A O 1
ATOM 2477 N N . ARG A 1 309 ? 20.074 -7.990 -21.902 1.00 94.75 309 ARG A N 1
ATOM 2478 C CA . ARG A 1 309 ? 19.018 -8.314 -20.929 1.00 94.75 309 ARG A CA 1
ATOM 2479 C C . ARG A 1 309 ? 17.663 -8.526 -21.596 1.00 94.75 309 ARG A C 1
ATOM 2481 O O . ARG A 1 309 ? 16.960 -9.437 -21.182 1.00 94.75 309 ARG A O 1
ATOM 2488 N N . ALA A 1 310 ? 17.316 -7.739 -22.610 1.00 92.62 310 ALA A N 1
ATOM 2489 C CA . ALA A 1 310 ? 16.084 -7.922 -23.375 1.00 92.62 310 ALA A CA 1
ATOM 2490 C C . ALA A 1 310 ? 16.089 -9.252 -24.153 1.00 92.62 310 ALA A C 1
ATOM 2492 O O . ALA A 1 310 ? 15.088 -9.962 -24.147 1.00 92.62 310 ALA A O 1
ATOM 2493 N N . VAL A 1 311 ? 17.236 -9.650 -24.717 1.00 93.31 311 VAL A N 1
ATOM 2494 C CA . VAL A 1 311 ? 17.420 -10.981 -25.327 1.00 93.31 311 VAL A CA 1
ATOM 2495 C C . VAL A 1 311 ? 17.255 -12.093 -24.290 1.00 93.31 311 VAL A C 1
ATOM 2497 O O . VAL A 1 311 ? 16.477 -13.016 -24.499 1.00 93.31 311 VAL A O 1
ATOM 2500 N N . ARG A 1 312 ? 17.919 -11.990 -23.129 1.00 93.88 312 ARG A N 1
ATOM 2501 C CA . ARG A 1 312 ? 17.746 -12.961 -22.030 1.00 93.88 312 ARG A CA 1
ATOM 2502 C C . ARG A 1 312 ? 16.309 -13.030 -21.522 1.00 93.88 312 ARG A C 1
ATOM 2504 O O . ARG A 1 312 ? 15.855 -14.098 -21.131 1.00 93.88 312 ARG A O 1
ATOM 2511 N N . ALA A 1 313 ? 15.599 -11.905 -21.538 1.00 92.12 313 ALA A N 1
ATOM 2512 C CA . ALA A 1 313 ? 14.187 -11.843 -21.196 1.00 92.12 313 ALA A CA 1
ATOM 2513 C C . ALA A 1 313 ? 13.270 -12.491 -22.248 1.00 92.12 313 ALA A C 1
ATOM 2515 O O . ALA A 1 313 ? 12.064 -12.549 -22.039 1.00 92.12 313 ALA A O 1
ATOM 2516 N N . GLY A 1 314 ? 13.819 -12.951 -23.377 1.00 91.88 314 GLY A N 1
ATOM 2517 C CA . GLY A 1 314 ? 13.053 -13.493 -24.492 1.00 91.88 314 GLY A CA 1
ATOM 2518 C C . GLY A 1 314 ? 12.297 -12.429 -25.285 1.00 91.88 314 GLY A C 1
ATOM 2519 O O . GLY A 1 314 ? 11.468 -12.783 -26.107 1.00 91.88 314 GLY A O 1
ATOM 2520 N N . LEU A 1 315 ? 12.563 -11.136 -25.072 1.00 91.62 315 LEU A N 1
ATOM 2521 C CA . LEU A 1 315 ? 11.881 -10.045 -25.782 1.00 91.62 315 LEU A CA 1
ATOM 2522 C C . LEU A 1 315 ? 12.464 -9.786 -27.170 1.00 91.62 315 LEU A C 1
ATOM 2524 O O . LEU A 1 315 ? 11.767 -9.272 -28.041 1.00 91.62 315 LEU A O 1
ATOM 2528 N N . LEU A 1 316 ? 13.744 -10.108 -27.353 1.00 92.44 316 LEU A N 1
ATOM 2529 C CA . LEU A 1 316 ? 14.481 -9.886 -28.587 1.00 92.44 316 LEU A CA 1
ATOM 2530 C C . LEU A 1 316 ? 15.208 -11.154 -29.018 1.00 92.44 316 LEU A C 1
ATOM 2532 O O . LEU A 1 316 ? 15.768 -11.868 -28.185 1.00 92.44 316 LEU A O 1
ATOM 2536 N N . ARG A 1 317 ? 15.340 -11.339 -30.330 1.00 90.62 317 ARG A N 1
ATOM 2537 C CA . ARG A 1 317 ? 16.267 -12.301 -30.932 1.00 90.62 317 ARG A CA 1
ATOM 2538 C C . ARG A 1 317 ? 17.218 -11.598 -31.891 1.00 90.62 317 ARG A C 1
ATOM 2540 O O . ARG A 1 317 ? 16.845 -10.632 -32.555 1.00 90.62 317 ARG A O 1
ATOM 2547 N N . LYS A 1 318 ? 18.463 -12.069 -31.943 1.00 88.75 318 LYS A N 1
ATOM 2548 C CA . LYS A 1 318 ? 19.483 -11.532 -32.851 1.00 88.75 318 LYS A CA 1
ATOM 2549 C C . LYS A 1 318 ? 19.197 -12.006 -34.279 1.00 88.75 318 LYS A C 1
ATOM 2551 O O . LYS A 1 318 ? 18.921 -13.187 -34.477 1.00 88.75 318 LYS A O 1
ATOM 2556 N N . VAL A 1 319 ? 19.284 -11.107 -35.257 1.00 85.88 319 VAL A N 1
ATOM 2557 C CA . VAL A 1 319 ? 19.075 -11.434 -36.675 1.00 85.88 319 VAL A CA 1
ATOM 2558 C C . VAL A 1 319 ? 20.417 -11.652 -37.364 1.00 85.88 319 VAL A C 1
ATOM 2560 O O . VAL A 1 319 ? 21.107 -10.685 -37.671 1.00 85.88 319 VAL A O 1
ATOM 2563 N N . GLY A 1 320 ? 20.756 -12.923 -37.607 1.00 71.50 320 GLY A N 1
ATOM 2564 C CA . GLY A 1 320 ? 21.797 -13.374 -38.542 1.00 71.50 320 GLY A CA 1
ATOM 2565 C C . GLY A 1 320 ? 23.125 -12.599 -38.549 1.00 71.50 320 GLY A C 1
ATOM 2566 O O . GLY A 1 320 ? 23.550 -12.011 -37.552 1.00 71.50 320 GLY A O 1
ATOM 2567 N N . TRP A 1 321 ? 23.797 -12.636 -39.703 1.00 57.12 321 TRP A N 1
ATOM 2568 C CA . TRP A 1 321 ? 25.099 -11.995 -39.949 1.00 57.12 321 TRP A CA 1
ATOM 2569 C C . TRP A 1 321 ? 25.006 -10.473 -40.167 1.00 57.12 321 TRP A C 1
ATOM 2571 O O . TRP A 1 321 ? 25.961 -9.756 -39.895 1.00 57.12 321 TRP A O 1
ATOM 2581 N N . VAL A 1 322 ? 23.841 -9.973 -40.599 1.00 59.44 322 VAL A N 1
ATOM 2582 C CA . VAL A 1 322 ? 23.591 -8.555 -40.946 1.00 59.44 322 VAL A CA 1
ATOM 2583 C C . VAL A 1 322 ? 23.613 -7.633 -39.713 1.00 59.44 322 VAL A C 1
ATOM 2585 O O . VAL A 1 322 ? 23.792 -6.422 -39.833 1.00 59.44 322 VAL A O 1
ATOM 2588 N N . GLY A 1 323 ? 23.492 -8.209 -38.511 1.00 73.69 323 GLY A N 1
ATOM 2589 C CA . GLY A 1 323 ? 23.517 -7.484 -37.246 1.00 73.69 323 GLY A CA 1
ATOM 2590 C C . GLY A 1 323 ? 22.177 -6.816 -36.920 1.00 73.69 323 GLY A C 1
ATOM 2591 O O . GLY A 1 323 ? 21.493 -6.271 -37.781 1.00 73.69 323 GLY A O 1
ATOM 2592 N N . GLY A 1 324 ? 21.794 -6.856 -35.642 1.00 84.56 324 GLY A N 1
ATOM 2593 C CA . GLY A 1 324 ? 20.564 -6.243 -35.136 1.00 84.56 324 GLY A CA 1
ATOM 2594 C C . GLY A 1 324 ? 19.653 -7.217 -34.392 1.00 84.56 324 GLY A C 1
ATOM 2595 O O . GLY A 1 324 ? 19.940 -8.415 -34.284 1.00 84.56 324 GLY A O 1
ATOM 2596 N N . TRP A 1 325 ? 18.562 -6.682 -33.847 1.00 91.00 325 TRP A N 1
ATOM 2597 C CA . TRP A 1 325 ? 17.599 -7.427 -33.037 1.00 91.00 325 TRP A CA 1
ATOM 2598 C C . TRP A 1 325 ? 16.171 -7.182 -33.506 1.00 91.00 325 TRP A C 1
ATOM 2600 O O . TRP A 1 325 ? 15.797 -6.052 -33.798 1.00 91.00 325 TRP A O 1
ATOM 2610 N N . VAL A 1 326 ? 15.361 -8.233 -33.538 1.00 90.81 326 VAL A N 1
ATOM 2611 C CA . VAL A 1 326 ? 13.915 -8.143 -33.794 1.00 90.81 326 VAL A CA 1
ATOM 2612 C C . VAL A 1 326 ? 13.153 -8.661 -32.588 1.00 90.81 326 VAL A C 1
ATOM 2614 O O . VAL A 1 326 ? 13.712 -9.409 -31.778 1.00 90.81 326 VAL A O 1
ATOM 2617 N N . ALA A 1 327 ? 11.892 -8.256 -32.460 1.00 87.81 327 ALA A N 1
ATOM 2618 C CA . ALA A 1 327 ? 11.023 -8.754 -31.409 1.00 87.81 327 ALA A CA 1
ATOM 2619 C C . ALA A 1 327 ? 10.872 -10.273 -31.547 1.00 87.81 327 ALA A C 1
ATOM 2621 O O . ALA A 1 327 ? 10.789 -10.812 -32.655 1.00 87.81 327 ALA A O 1
ATOM 2622 N N . THR A 1 328 ? 10.868 -10.969 -30.416 1.00 83.12 328 THR A N 1
ATOM 2623 C CA . THR A 1 328 ? 10.408 -12.358 -30.389 1.00 83.12 328 THR A CA 1
ATOM 2624 C C . THR A 1 328 ? 8.888 -12.348 -30.571 1.00 83.12 328 THR A C 1
ATOM 2626 O O . THR A 1 328 ? 8.219 -11.526 -29.937 1.00 83.12 328 THR A O 1
ATOM 2629 N N . GLY A 1 329 ? 8.393 -13.192 -31.484 1.00 65.88 329 GLY A N 1
ATOM 2630 C CA . GLY A 1 329 ? 6.965 -13.338 -31.798 1.00 65.88 329 GLY A CA 1
ATOM 2631 C C . GLY A 1 329 ? 6.137 -13.823 -30.621 1.00 65.88 329 GLY A C 1
ATOM 2632 O O . GLY A 1 329 ? 6.720 -14.499 -29.740 1.00 65.88 329 GLY A O 1
#

Foldseek 3Di:
DDPPPDDDPDDVVVVVVVVVVVVVPDPDDDLLPPALCAPFEAAPFQRHFFDKDWDDPDDDDPDIWIWRWQDPVVPPPVRGDPVAPTDIWTRVLVVVVLLVCCCVQDPPPVLVVVLVVLLVVLVVVLVVVLVVLVVVLVVLVVVLVVLVVCLVVDDPVCNVVSVVVSVVSVVVNVVSVVVSVVSVVLRPCQVVLSVLSVVLSVVVPDDDSVSSSSPSVSSPSWWPHKYKYWDWDAAQQDIDIWIKIWTDTPCSRPNPDIDIDGSVRINDDLLLVVVLVVQVPDPDFADLVNQCVVVVHPDSVVSVVSPVNNVSNQSWDFDPPVTGIHGRD

Sequence (329 aa):
MVESAHEAIVAPEIFDEVQRILAGRHRTYSPNSRYLLSCMVTCYHCGRNMTGVYRSLGGSCDRKERYYFCDRKSLSNHRGDPNCPHPAVRIERLESFVLKAVRQHLLDKGADKGIRQAIVRARSKNALQTTQDEKRLQELRRKIDRGTENLALADKRDFAAISNLLTAWREEEAEVAERIERRRAALEPLPEALEIIRQLGAIQKRLTDAHHAKLQYALRQTIASIRVGVRKATMGSLTYREHFGELRFHNALLPGKVIPIPDEAIGVRKIWREIGAMVRGIDRPLRLTDVCLYLGTKDHSLASYHVRRAVRAGLLRKVGWVGGWVATG

pLDDT: mean 79.54, std 13.56, range [40.12, 96.62]

Radius of gyration: 28.83 Å; Cα contacts (8 Å, |Δi|>4): 397; chains: 1; bounding box: 59×45×92 Å

Solvent-accessible surface area (backbone atoms only — not comparable to full-atom values): 18452 Å² total; per-residue (Å²): 133,77,85,78,84,59,83,74,94,59,58,68,68,59,51,53,50,49,49,53,55,52,69,69,57,57,88,72,80,65,66,81,56,97,46,72,58,66,82,47,36,22,29,58,64,36,66,42,68,30,47,81,44,79,42,77,52,83,70,102,49,93,60,67,48,47,27,38,29,39,64,72,83,62,66,82,71,78,73,50,49,90,80,50,83,50,48,69,33,41,39,74,37,46,52,51,49,51,55,49,50,48,40,66,65,53,61,34,81,75,40,35,61,54,33,54,52,42,36,53,52,45,48,53,53,47,51,52,52,42,54,51,49,51,52,50,47,53,53,46,50,55,50,45,56,53,49,52,55,48,53,76,72,49,56,84,86,50,44,65,62,52,50,53,52,48,51,54,50,51,51,52,43,51,54,50,51,52,50,43,52,57,58,57,73,75,60,76,65,45,70,62,19,53,52,46,41,59,65,53,57,78,43,74,91,73,69,51,72,73,52,46,29,52,42,30,53,21,47,58,62,45,43,63,43,35,33,39,36,67,45,84,42,72,37,71,80,34,74,47,83,39,33,38,32,39,40,28,43,29,62,62,69,40,64,91,51,74,42,78,39,51,32,92,54,38,39,77,88,56,64,28,58,53,52,31,59,52,37,69,77,44,100,58,66,43,46,69,66,58,45,16,60,76,68,74,44,90,53,61,66,62,33,49,53,34,50,53,47,14,36,37,35,51,31,32,42,75,44,78,91,85,59,35,32,38,49,49,131